Protein AF-A0A0L7KPB7-F1 (afdb_monomer)

Structure (mmCIF, N/CA/C/O backbone):
data_AF-A0A0L7KPB7-F1
#
_entry.id   AF-A0A0L7KPB7-F1
#
loop_
_atom_site.group_PDB
_atom_site.id
_atom_site.type_symbol
_atom_site.label_atom_id
_atom_site.label_alt_id
_atom_site.label_comp_id
_atom_site.label_asym_id
_atom_site.label_entity_id
_atom_site.label_seq_id
_atom_site.pdbx_PDB_ins_code
_atom_site.Cartn_x
_atom_site.Cartn_y
_atom_site.Cartn_z
_atom_site.occupancy
_atom_site.B_iso_or_equiv
_atom_site.auth_seq_id
_atom_site.auth_comp_id
_atom_site.auth_asym_id
_atom_site.auth_atom_id
_atom_site.pdbx_PDB_model_num
ATOM 1 N N . MET A 1 1 ? -0.557 -52.326 -18.047 1.00 33.25 1 MET A N 1
ATOM 2 C CA . MET A 1 1 ? -0.765 -53.085 -16.798 1.00 33.25 1 MET A CA 1
ATOM 3 C C . MET A 1 1 ? 0.475 -52.882 -15.946 1.00 33.25 1 MET A C 1
ATOM 5 O O . MET A 1 1 ? 1.533 -53.213 -16.458 1.00 33.25 1 MET A O 1
ATOM 9 N N . ALA A 1 2 ? 0.283 -52.343 -14.730 1.00 29.64 2 ALA A N 1
ATOM 10 C CA . ALA A 1 2 ? 1.250 -52.176 -13.627 1.00 29.64 2 ALA A CA 1
ATOM 11 C C . ALA A 1 2 ? 2.435 -51.204 -13.907 1.00 29.64 2 ALA A C 1
ATOM 13 O O . ALA A 1 2 ? 2.980 -51.212 -15.000 1.00 29.64 2 ALA A O 1
ATOM 14 N N . ASP A 1 3 ? 2.833 -50.257 -13.047 1.00 29.72 3 ASP A N 1
ATOM 15 C CA . ASP A 1 3 ? 2.751 -50.195 -11.583 1.00 29.72 3 ASP A CA 1
ATOM 16 C C . ASP A 1 3 ? 2.492 -48.774 -11.045 1.00 29.72 3 ASP A C 1
ATOM 18 O O . ASP A 1 3 ? 3.132 -47.798 -11.440 1.00 29.72 3 ASP A O 1
ATOM 22 N N . VAL A 1 4 ? 1.563 -48.680 -10.090 1.00 38.41 4 VAL A N 1
ATOM 23 C CA . VAL A 1 4 ? 1.339 -47.515 -9.224 1.00 38.41 4 VAL A CA 1
ATOM 24 C C . VAL A 1 4 ? 2.188 -47.719 -7.970 1.00 38.41 4 VAL A C 1
ATOM 26 O O . VAL A 1 4 ? 1.971 -48.679 -7.233 1.00 38.41 4 VAL A O 1
ATOM 29 N N . LEU A 1 5 ? 3.150 -46.829 -7.718 1.00 37.34 5 LEU A N 1
ATOM 30 C CA . LEU A 1 5 ? 3.942 -46.850 -6.483 1.00 37.34 5 LEU A CA 1
ATOM 31 C C . LEU A 1 5 ? 3.087 -46.417 -5.268 1.00 37.34 5 LEU A C 1
ATOM 33 O O . LEU A 1 5 ? 2.278 -45.493 -5.396 1.00 37.34 5 LEU A O 1
ATOM 37 N N . PRO A 1 6 ? 3.254 -47.039 -4.082 1.00 31.48 6 PRO A N 1
ATOM 38 C CA . PRO A 1 6 ? 2.445 -46.739 -2.905 1.00 31.48 6 PRO A CA 1
ATOM 39 C C . PRO A 1 6 ? 2.870 -45.436 -2.215 1.00 31.48 6 PRO A C 1
ATOM 41 O O . PRO A 1 6 ? 4.045 -45.205 -1.940 1.00 31.48 6 PRO A O 1
ATOM 44 N N . CYS A 1 7 ? 1.880 -44.609 -1.874 1.00 28.03 7 CYS A N 1
ATOM 45 C CA . CYS A 1 7 ? 2.035 -43.411 -1.052 1.00 28.03 7 CYS A CA 1
ATOM 46 C C . CYS A 1 7 ? 2.287 -43.815 0.413 1.00 28.03 7 CYS A C 1
ATOM 48 O O . CYS A 1 7 ? 1.370 -44.252 1.116 1.00 28.03 7 CYS A O 1
ATOM 50 N N . THR A 1 8 ? 3.533 -43.702 0.876 1.00 33.19 8 THR A N 1
ATOM 51 C CA . THR A 1 8 ? 3.888 -43.880 2.286 1.00 33.19 8 THR A CA 1
ATOM 52 C C . THR A 1 8 ? 3.443 -42.657 3.088 1.00 33.19 8 THR A C 1
ATOM 54 O O . THR A 1 8 ? 3.799 -41.518 2.795 1.00 33.19 8 THR A O 1
ATOM 57 N N . LYS A 1 9 ? 2.620 -42.902 4.114 1.00 37.91 9 LYS A N 1
ATOM 58 C CA . LYS A 1 9 ? 2.222 -41.915 5.121 1.00 37.91 9 LYS A CA 1
ATOM 59 C C . LYS A 1 9 ? 3.417 -41.606 6.022 1.00 37.91 9 LYS A C 1
ATOM 61 O O . LYS A 1 9 ? 3.605 -42.292 7.025 1.00 37.91 9 LYS A O 1
ATOM 66 N N . ASP A 1 10 ? 4.186 -40.576 5.686 1.00 33.19 10 ASP A N 1
ATOM 67 C CA . ASP A 1 10 ? 5.206 -40.049 6.588 1.00 33.19 10 ASP A CA 1
ATOM 68 C C . ASP A 1 10 ? 4.672 -38.913 7.464 1.00 33.19 10 ASP A C 1
ATOM 70 O O . ASP A 1 10 ? 3.882 -38.057 7.068 1.00 33.19 10 ASP A O 1
ATOM 74 N N . LYS A 1 11 ? 5.072 -39.013 8.727 1.00 36.09 11 LYS A N 1
ATOM 75 C CA . LYS A 1 11 ? 4.582 -38.295 9.899 1.00 36.09 11 LYS A CA 1
ATOM 76 C C . LYS A 1 11 ? 4.879 -36.796 9.787 1.00 36.09 11 LYS A C 1
ATOM 78 O O . LYS A 1 11 ? 6.008 -36.412 9.500 1.00 36.09 11 LYS A O 1
ATOM 83 N N . ASN A 1 12 ? 3.885 -35.961 10.099 1.00 29.77 12 ASN A N 1
ATOM 84 C CA . ASN A 1 12 ? 4.058 -34.517 10.292 1.00 29.77 12 ASN A CA 1
ATOM 85 C C . ASN A 1 12 ? 5.204 -34.243 11.287 1.00 29.77 12 ASN A C 1
ATOM 87 O O . ASN A 1 12 ? 5.086 -34.652 12.447 1.00 29.77 12 ASN A O 1
ATOM 91 N N . PRO A 1 13 ? 6.278 -33.531 10.901 1.00 31.09 13 PRO A N 1
ATOM 92 C CA . PRO A 1 13 ? 7.248 -33.047 11.865 1.00 31.09 13 PRO A CA 1
ATOM 93 C C . PRO A 1 13 ? 6.616 -31.912 12.678 1.00 31.09 13 PRO A C 1
ATOM 95 O O . PRO A 1 13 ? 6.095 -30.938 12.133 1.00 31.09 13 PRO A O 1
ATOM 98 N N . SER A 1 14 ? 6.651 -32.061 14.000 1.00 34.56 14 SER A N 1
ATOM 99 C CA . SER A 1 14 ? 6.250 -31.060 14.987 1.00 34.56 14 SER A CA 1
ATOM 100 C C . SER A 1 14 ? 6.895 -29.697 14.712 1.00 34.56 14 SER A C 1
ATOM 102 O O . SER A 1 14 ? 8.097 -29.607 14.473 1.00 34.56 14 SER A O 1
ATOM 104 N N . PHE A 1 15 ? 6.096 -28.637 14.822 1.00 31.25 15 PHE A N 1
ATOM 105 C CA . PHE A 1 15 ? 6.401 -27.234 14.500 1.00 31.25 15 PHE A CA 1
ATOM 106 C C . PHE A 1 15 ? 7.513 -26.567 15.354 1.00 31.25 15 PHE A C 1
ATOM 108 O O . PHE A 1 15 ? 7.738 -25.363 15.218 1.00 31.25 15 PHE A O 1
ATOM 115 N N . ASP A 1 16 ? 8.199 -27.322 16.219 1.00 37.06 16 ASP A N 1
ATOM 116 C CA . ASP A 1 16 ? 8.986 -26.829 17.366 1.00 37.06 16 ASP A CA 1
ATOM 117 C C . ASP A 1 16 ? 10.521 -26.921 17.196 1.00 37.06 16 ASP A C 1
ATOM 119 O O . ASP A 1 16 ? 11.285 -26.750 18.140 1.00 37.06 16 ASP A O 1
ATOM 123 N N . SER A 1 17 ? 11.021 -27.185 15.985 1.00 34.47 17 SER A N 1
ATOM 124 C CA . SER A 1 17 ? 12.468 -27.318 15.717 1.00 34.47 17 SER A CA 1
ATOM 125 C C . SER A 1 17 ? 13.089 -26.141 14.954 1.00 34.47 17 SER A C 1
ATOM 127 O O . SER A 1 17 ? 14.227 -26.231 14.491 1.00 34.47 17 SER A O 1
ATOM 129 N N . ARG A 1 18 ? 12.386 -25.006 14.826 1.00 37.03 18 ARG A N 1
ATOM 130 C CA . ARG A 1 18 ? 12.978 -23.799 14.225 1.00 37.03 18 ARG A CA 1
ATOM 131 C C . ARG A 1 18 ? 13.966 -23.134 15.196 1.00 37.03 18 ARG A C 1
ATOM 133 O O . ARG A 1 18 ? 13.637 -22.977 16.372 1.00 37.03 18 ARG A O 1
ATOM 140 N N . PRO A 1 19 ? 15.157 -22.711 14.732 1.00 29.06 19 PRO A N 1
ATOM 141 C CA . PRO A 1 19 ? 16.133 -22.040 15.583 1.00 29.06 19 PRO A CA 1
ATOM 142 C C . PRO A 1 19 ? 15.520 -20.771 16.185 1.00 29.06 19 PRO A C 1
ATOM 144 O O . PRO A 1 19 ? 14.983 -19.925 15.466 1.00 29.06 19 PRO A O 1
ATOM 147 N N . ARG A 1 20 ? 15.581 -20.645 17.517 1.00 32.06 20 ARG A N 1
ATOM 148 C CA . ARG A 1 20 ? 15.147 -19.433 18.221 1.00 32.06 20 ARG A CA 1
ATOM 149 C C . ARG A 1 20 ? 16.039 -18.282 17.769 1.00 32.06 20 ARG A C 1
ATOM 151 O O . ARG A 1 20 ? 17.255 -18.339 17.941 1.00 32.06 20 ARG A O 1
ATOM 158 N N . LEU A 1 21 ? 15.426 -17.259 17.179 1.00 28.88 21 LEU A N 1
ATOM 159 C CA . LEU A 1 21 ? 16.112 -16.023 16.812 1.00 28.88 21 LEU A CA 1
ATOM 160 C C . LEU A 1 21 ? 16.801 -15.432 18.058 1.00 28.88 21 LEU A C 1
ATOM 162 O O . LEU A 1 21 ? 16.198 -15.445 19.137 1.00 28.88 21 LEU A O 1
ATOM 166 N N . PRO A 1 22 ? 18.040 -14.920 17.940 1.00 26.58 22 PRO A N 1
ATOM 167 C CA . PRO A 1 22 ? 18.706 -14.257 19.053 1.00 26.58 22 PRO A CA 1
ATOM 168 C C . PRO A 1 22 ? 17.863 -13.067 19.524 1.00 26.58 22 PRO A C 1
ATOM 170 O O . PRO A 1 22 ? 17.267 -12.357 18.709 1.00 26.58 22 PRO A O 1
ATOM 173 N N . LYS A 1 23 ? 17.796 -12.868 20.846 1.00 28.62 23 LYS A N 1
ATOM 174 C CA . LYS A 1 23 ? 17.146 -11.707 21.464 1.00 28.62 23 LYS A CA 1
ATOM 175 C C . LYS A 1 23 ? 17.828 -10.442 20.934 1.00 28.62 23 LYS A C 1
ATOM 177 O O . LYS A 1 23 ? 18.939 -10.132 21.346 1.00 28.62 23 LYS A O 1
ATOM 182 N N . LEU A 1 24 ? 17.182 -9.744 20.001 1.00 31.08 24 LEU A N 1
ATOM 183 C CA . LEU A 1 24 ? 17.550 -8.371 19.673 1.00 31.08 24 LEU A CA 1
ATOM 184 C C . LEU A 1 24 ? 17.158 -7.519 20.881 1.00 31.08 24 LEU A C 1
ATOM 186 O O . LEU A 1 24 ? 15.975 -7.448 21.218 1.00 31.08 24 LEU A O 1
ATOM 190 N N . GLU A 1 25 ? 18.139 -6.917 21.547 1.00 27.14 25 GLU A N 1
ATOM 191 C CA . GLU A 1 25 ? 17.878 -5.888 22.549 1.00 27.14 25 GLU A CA 1
ATOM 192 C C . GLU A 1 25 ? 17.076 -4.754 21.894 1.00 27.14 25 GLU A C 1
ATOM 194 O O . GLU A 1 25 ? 17.418 -4.251 20.820 1.00 27.14 25 GLU A O 1
ATOM 199 N N . LEU A 1 26 ? 15.935 -4.429 22.508 1.00 30.03 26 LEU A N 1
ATOM 200 C CA . LEU A 1 26 ? 15.040 -3.364 22.077 1.00 30.03 26 LEU A CA 1
ATOM 201 C C . LEU A 1 26 ? 15.771 -2.022 22.194 1.00 30.03 26 LEU 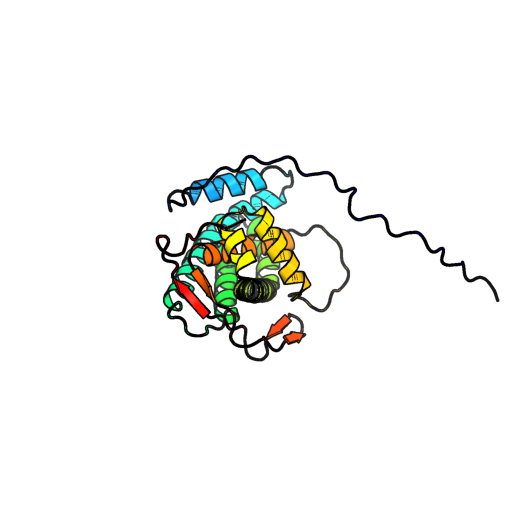A C 1
ATOM 203 O O . LEU A 1 26 ? 15.927 -1.498 23.293 1.00 30.03 26 LEU A O 1
ATOM 207 N N . PHE A 1 27 ? 16.136 -1.422 21.064 1.00 26.98 27 PHE A N 1
ATOM 208 C CA . PHE A 1 27 ? 16.330 0.023 21.009 1.00 26.98 27 PHE A CA 1
ATOM 209 C C . PHE A 1 27 ? 14.946 0.680 21.028 1.00 26.98 27 PHE A C 1
ATOM 211 O O . PHE A 1 27 ? 14.200 0.617 20.049 1.00 26.98 27 PHE A O 1
ATOM 218 N N . THR A 1 28 ? 14.573 1.251 22.171 1.00 28.77 28 THR A N 1
ATOM 219 C CA . THR A 1 28 ? 13.397 2.114 22.310 1.00 28.77 28 THR A CA 1
ATOM 220 C C . THR A 1 28 ? 13.611 3.382 21.490 1.00 28.77 28 THR A C 1
ATOM 222 O O . THR A 1 28 ? 14.640 4.041 21.609 1.00 28.77 28 THR A O 1
ATOM 225 N N . PHE A 1 29 ? 12.651 3.699 20.625 1.00 36.56 29 PHE A N 1
ATOM 226 C CA . PHE A 1 29 ? 12.714 4.830 19.710 1.00 36.56 29 PHE A CA 1
ATOM 227 C C . PHE A 1 29 ? 11.710 5.906 20.136 1.00 36.56 29 PHE A C 1
ATOM 229 O O . PHE A 1 29 ? 10.500 5.704 20.039 1.00 36.56 29 PHE A O 1
ATOM 236 N N . ASP A 1 30 ? 12.212 7.069 20.553 1.00 30.50 30 ASP A N 1
ATOM 237 C CA . ASP A 1 30 ? 11.419 8.171 21.129 1.00 30.50 30 ASP A CA 1
ATOM 238 C C . ASP A 1 30 ? 10.683 9.035 20.085 1.00 30.50 30 ASP A C 1
ATOM 240 O O . ASP A 1 30 ? 10.099 10.075 20.395 1.00 30.50 30 ASP A O 1
ATOM 244 N N . GLY A 1 31 ? 10.645 8.591 18.824 1.00 41.22 31 GLY A N 1
ATOM 245 C CA . GLY A 1 31 ? 9.785 9.091 17.745 1.00 41.22 31 GLY A CA 1
ATOM 246 C C . GLY A 1 31 ? 9.802 10.597 17.478 1.00 41.22 31 GLY A C 1
ATOM 247 O O . GLY A 1 31 ? 8.777 11.161 17.107 1.00 41.22 31 GLY A O 1
ATOM 248 N N . ASN A 1 32 ? 10.937 11.270 17.638 1.00 29.78 32 ASN A N 1
ATOM 249 C CA . ASN A 1 32 ? 11.089 12.624 17.108 1.00 29.78 32 ASN A CA 1
ATOM 250 C C . ASN A 1 32 ? 11.225 12.600 15.566 1.00 29.78 32 ASN A C 1
ATOM 252 O O . ASN A 1 32 ? 11.838 11.681 15.019 1.00 29.78 32 ASN A O 1
ATOM 256 N N . ILE A 1 33 ? 10.660 13.596 14.869 1.00 39.66 33 ILE A N 1
ATOM 257 C CA . ILE A 1 33 ? 10.646 13.726 13.389 1.00 39.66 33 ILE A CA 1
ATOM 258 C C . ILE A 1 33 ? 12.065 13.862 12.799 1.00 39.66 33 ILE A C 1
ATOM 260 O O . ILE A 1 33 ? 12.292 13.523 11.640 1.00 39.66 33 ILE A O 1
ATOM 264 N N . GLU A 1 34 ? 13.046 14.244 13.616 1.00 36.25 34 GLU A N 1
ATOM 265 C CA . GLU A 1 34 ? 14.474 14.269 13.259 1.00 36.25 34 GLU A CA 1
ATOM 266 C C . GLU A 1 34 ? 15.071 12.875 12.982 1.00 36.25 34 GLU A C 1
ATOM 268 O O . GLU A 1 34 ? 16.160 12.755 12.429 1.00 36.25 34 GLU A O 1
ATOM 273 N N . ASN A 1 35 ? 14.338 11.799 13.273 1.00 44.00 35 ASN A N 1
ATOM 274 C CA . ASN A 1 35 ? 14.780 10.432 13.030 1.00 44.00 35 ASN A CA 1
ATOM 275 C C . ASN A 1 35 ? 14.420 9.871 11.645 1.00 44.00 35 ASN A C 1
ATOM 277 O O . ASN A 1 35 ? 14.521 8.661 11.444 1.00 44.00 35 ASN A O 1
ATOM 281 N N . PHE A 1 36 ? 14.007 10.688 10.673 1.00 40.56 36 PHE A N 1
ATOM 282 C CA . PHE A 1 36 ? 13.945 10.193 9.295 1.00 40.56 36 PHE A CA 1
ATOM 283 C C . PHE A 1 36 ? 15.336 9.791 8.793 1.00 40.56 36 PHE A C 1
ATOM 285 O O . PHE A 1 36 ? 15.466 8.776 8.120 1.00 40.56 36 PHE A O 1
ATOM 292 N N . THR A 1 37 ? 16.379 10.514 9.208 1.00 35.97 37 THR A N 1
ATOM 293 C CA . THR A 1 37 ? 17.781 10.150 8.970 1.00 35.97 37 THR A CA 1
ATOM 294 C C . THR A 1 37 ? 18.134 8.848 9.679 1.00 35.97 37 THR A C 1
ATOM 296 O O . THR A 1 37 ? 18.689 7.967 9.051 1.00 35.97 37 THR A O 1
ATOM 299 N N . THR A 1 38 ? 17.707 8.639 10.927 1.00 43.66 38 THR A N 1
ATOM 300 C CA . THR A 1 38 ? 17.911 7.371 11.653 1.00 43.66 38 THR A CA 1
ATOM 301 C C . THR A 1 38 ? 17.126 6.210 11.033 1.00 43.66 38 THR A C 1
ATOM 303 O O . THR A 1 38 ? 17.625 5.089 10.983 1.00 43.66 38 THR A O 1
ATOM 306 N N . PHE A 1 39 ? 15.911 6.449 10.524 1.00 47.25 39 PHE A N 1
ATOM 307 C CA . PHE A 1 39 ? 15.142 5.485 9.732 1.00 47.25 39 PHE A CA 1
ATOM 308 C C . PHE A 1 39 ? 15.864 5.177 8.426 1.00 47.25 39 PHE A C 1
ATOM 310 O O . PHE A 1 39 ? 16.026 4.006 8.124 1.00 47.25 39 PHE A O 1
ATOM 317 N N . TYR A 1 40 ? 16.338 6.192 7.701 1.00 42.94 40 TYR A N 1
ATOM 318 C CA . TYR A 1 40 ? 17.123 6.064 6.477 1.00 42.94 40 TYR A CA 1
ATOM 319 C C . TYR A 1 40 ? 18.437 5.320 6.731 1.00 42.94 40 TYR A C 1
ATOM 321 O O . TYR A 1 40 ? 18.749 4.406 5.989 1.00 42.94 40 TYR A O 1
ATOM 329 N N . GLU A 1 41 ? 19.167 5.617 7.803 1.00 42.31 41 GLU A N 1
ATOM 330 C CA . GLU A 1 41 ? 20.429 4.978 8.188 1.00 42.31 41 GLU A CA 1
ATOM 331 C C . GLU A 1 41 ? 20.225 3.551 8.701 1.00 42.31 41 GLU A C 1
ATOM 333 O O . GLU A 1 41 ? 20.972 2.654 8.325 1.00 42.31 41 GLU A O 1
ATOM 338 N N . THR A 1 42 ? 19.184 3.297 9.500 1.00 47.00 42 THR A N 1
ATOM 339 C CA . THR A 1 42 ? 18.821 1.944 9.960 1.00 47.00 42 THR A CA 1
ATOM 340 C C . THR A 1 42 ? 18.298 1.105 8.802 1.00 47.00 42 THR A C 1
ATOM 342 O O . THR A 1 42 ? 18.650 -0.066 8.674 1.00 47.00 42 THR A O 1
ATOM 345 N N . PHE A 1 43 ? 17.473 1.701 7.939 1.00 48.03 43 PHE A N 1
ATOM 346 C CA . PHE A 1 43 ? 16.996 1.099 6.705 1.00 48.03 43 PHE A CA 1
ATOM 347 C C . PHE A 1 43 ? 18.193 0.758 5.828 1.00 48.03 43 PHE A C 1
ATOM 349 O O . PHE A 1 43 ? 18.399 -0.420 5.578 1.00 48.03 43 PHE A O 1
ATOM 356 N N . CYS A 1 44 ? 19.043 1.733 5.492 1.00 41.19 44 CYS A N 1
ATOM 357 C CA . CYS A 1 44 ? 20.296 1.549 4.771 1.00 41.19 44 CYS A CA 1
ATOM 358 C C . CYS A 1 44 ? 21.167 0.473 5.425 1.00 41.19 44 CYS A C 1
ATOM 360 O O . CYS A 1 44 ? 21.618 -0.402 4.710 1.00 41.19 44 CYS A O 1
ATOM 362 N N . SER A 1 45 ? 21.373 0.444 6.740 1.00 44.72 45 SER A N 1
ATOM 363 C CA . SER A 1 45 ? 22.203 -0.563 7.429 1.00 44.72 45 SER A CA 1
ATOM 364 C C . SER A 1 45 ? 21.628 -1.988 7.349 1.00 44.72 45 SER A C 1
ATOM 366 O O . SER A 1 45 ? 22.348 -2.947 7.068 1.00 44.72 45 SER A O 1
ATOM 368 N N . LEU A 1 46 ? 20.307 -2.145 7.498 1.00 44.81 46 LEU A N 1
ATOM 369 C CA . LEU A 1 46 ? 19.605 -3.423 7.294 1.00 44.81 46 LEU A CA 1
ATOM 370 C C . LEU A 1 46 ? 19.655 -3.895 5.836 1.00 44.81 46 LEU A C 1
ATOM 372 O O . LEU A 1 46 ? 19.517 -5.085 5.555 1.00 44.81 46 LEU A O 1
ATOM 376 N N . VAL A 1 47 ? 19.827 -2.943 4.929 1.00 40.00 47 VAL A N 1
ATOM 377 C CA . VAL A 1 47 ? 19.788 -3.093 3.481 1.00 40.00 47 VAL A CA 1
ATOM 378 C C . VAL A 1 47 ? 21.235 -3.436 3.024 1.00 40.00 47 VAL A C 1
ATOM 380 O O . VAL A 1 47 ? 21.439 -4.448 2.360 1.00 40.00 47 VAL A O 1
ATOM 383 N N . HIS A 1 48 ? 22.274 -2.742 3.498 1.00 43.66 48 HIS A N 1
ATOM 384 C CA . HIS A 1 48 ? 23.689 -2.890 3.104 1.00 43.66 48 HIS A CA 1
ATOM 385 C C . HIS A 1 48 ? 24.331 -4.268 3.381 1.00 43.66 48 HIS A C 1
ATOM 387 O O . HIS A 1 48 ? 25.396 -4.551 2.839 1.00 43.66 48 HIS A O 1
ATOM 393 N N . ASN A 1 49 ? 23.713 -5.151 4.172 1.00 43.50 49 ASN A N 1
ATOM 394 C CA . ASN A 1 49 ? 24.291 -6.459 4.524 1.00 43.50 49 ASN A CA 1
ATOM 395 C C . ASN A 1 49 ? 24.122 -7.570 3.460 1.00 43.50 49 ASN A C 1
ATOM 397 O O . ASN A 1 49 ? 24.394 -8.733 3.753 1.00 43.50 49 ASN A O 1
ATOM 401 N N . HIS A 1 50 ? 23.704 -7.256 2.227 1.00 42.41 50 HIS A N 1
ATOM 402 C CA . HIS A 1 50 ? 23.646 -8.228 1.127 1.00 42.41 50 HIS A CA 1
ATOM 403 C C . HIS A 1 50 ? 24.268 -7.679 -0.167 1.00 42.41 50 HIS A C 1
ATOM 405 O O . HIS A 1 50 ? 23.729 -6.791 -0.820 1.00 42.41 50 HIS A O 1
ATOM 411 N N . THR A 1 51 ? 25.396 -8.263 -0.570 1.00 41.22 51 THR A N 1
ATOM 412 C CA . THR A 1 51 ? 26.114 -8.001 -1.823 1.00 41.22 51 THR A CA 1
ATOM 413 C C . THR A 1 51 ? 25.288 -8.420 -3.046 1.00 41.22 51 THR A C 1
ATOM 415 O O . THR A 1 51 ? 25.131 -9.610 -3.307 1.00 41.22 51 THR A O 1
ATOM 418 N N . ALA A 1 52 ? 24.784 -7.453 -3.820 1.00 41.75 52 ALA A N 1
ATOM 419 C CA . ALA A 1 52 ? 24.454 -7.604 -5.243 1.00 41.75 52 ALA A CA 1
ATOM 420 C C . ALA A 1 52 ? 24.251 -6.224 -5.895 1.00 41.75 52 ALA A C 1
ATOM 422 O O . ALA A 1 52 ? 23.600 -5.358 -5.325 1.00 41.75 52 ALA A O 1
ATOM 423 N N . PHE A 1 53 ? 24.747 -6.051 -7.119 1.00 43.06 53 PHE A N 1
ATOM 424 C CA . PHE A 1 53 ? 24.634 -4.864 -7.985 1.00 43.06 53 PHE A CA 1
ATOM 425 C C . PHE A 1 53 ? 23.234 -4.189 -8.017 1.00 43.06 53 PHE A C 1
ATOM 427 O O . PHE A 1 53 ? 23.137 -2.972 -8.121 1.00 43.06 53 PHE A O 1
ATOM 434 N N . HIS A 1 54 ? 22.155 -4.953 -7.797 1.00 52.44 54 HIS A N 1
ATOM 435 C CA . HIS A 1 54 ? 20.752 -4.495 -7.783 1.00 52.44 54 HIS A CA 1
ATOM 436 C C . HIS A 1 54 ? 20.406 -3.584 -6.590 1.00 52.44 54 HIS A C 1
ATOM 438 O O . HIS A 1 54 ? 19.307 -3.042 -6.497 1.00 52.44 54 HIS A O 1
ATOM 444 N N . PHE A 1 55 ? 21.310 -3.461 -5.624 1.00 55.75 55 PHE A N 1
ATOM 445 C CA . PHE A 1 55 ? 21.045 -2.769 -4.375 1.00 55.75 55 PHE A CA 1
ATOM 446 C C . PHE A 1 55 ? 21.265 -1.257 -4.450 1.00 55.75 55 PHE A C 1
ATOM 448 O O . PHE A 1 55 ? 20.500 -0.497 -3.859 1.00 55.75 55 PHE A O 1
ATOM 455 N N . ASN A 1 56 ? 22.247 -0.826 -5.246 1.00 58.66 56 ASN A N 1
ATOM 456 C CA . ASN A 1 56 ? 22.495 0.593 -5.515 1.00 58.66 56 ASN A CA 1
ATOM 457 C C . ASN A 1 56 ? 21.329 1.234 -6.280 1.00 58.66 56 ASN A C 1
ATOM 459 O O . ASN A 1 56 ? 21.007 2.393 -6.049 1.00 58.66 56 ASN A O 1
ATOM 463 N N . ILE A 1 57 ? 20.645 0.452 -7.122 1.00 65.12 57 ILE A N 1
ATOM 464 C CA . ILE A 1 57 ? 19.433 0.873 -7.832 1.00 65.12 57 ILE A CA 1
ATOM 465 C C . ILE A 1 57 ? 18.367 1.309 -6.822 1.00 65.12 57 ILE A C 1
ATOM 467 O O . ILE A 1 57 ? 17.933 2.454 -6.836 1.00 65.12 57 ILE A O 1
ATOM 471 N N . LEU A 1 58 ? 18.009 0.443 -5.869 1.00 66.56 58 LEU A N 1
ATOM 472 C CA . LEU A 1 58 ? 16.977 0.737 -4.865 1.00 66.56 58 LEU A CA 1
ATOM 473 C C . LEU A 1 58 ? 17.329 1.926 -3.956 1.00 66.56 58 LEU A C 1
ATOM 475 O O . LEU A 1 58 ? 16.426 2.626 -3.497 1.00 66.56 58 LEU A O 1
ATOM 479 N N . GLN A 1 59 ? 18.619 2.176 -3.710 1.00 69.94 59 GLN A N 1
ATOM 480 C CA . GLN A 1 59 ? 19.062 3.347 -2.946 1.00 69.94 59 GLN A CA 1
ATOM 481 C C . GLN A 1 59 ? 18.761 4.661 -3.669 1.00 69.94 59 GLN A C 1
ATOM 483 O O . GLN A 1 59 ? 18.358 5.619 -3.015 1.00 69.94 59 GLN A O 1
ATOM 488 N N . ASN A 1 60 ? 18.863 4.693 -4.999 1.00 76.25 60 ASN A N 1
ATOM 489 C CA . ASN A 1 60 ? 18.550 5.887 -5.788 1.00 76.25 60 ASN A CA 1
ATOM 490 C C . ASN A 1 60 ? 17.044 6.206 -5.794 1.00 76.25 60 ASN A C 1
ATOM 492 O O . ASN A 1 60 ? 16.662 7.373 -5.857 1.00 76.25 60 ASN A O 1
ATOM 496 N N . PHE A 1 61 ? 16.183 5.190 -5.667 1.00 78.25 61 PHE A N 1
ATOM 497 C CA . PHE A 1 61 ? 14.725 5.366 -5.622 1.00 78.25 61 PHE A CA 1
ATOM 498 C C . PHE A 1 61 ? 14.173 5.630 -4.224 1.00 78.25 61 PHE A C 1
ATOM 500 O O . PHE A 1 61 ? 13.087 6.191 -4.089 1.00 78.25 61 PHE A O 1
ATOM 507 N N . LEU A 1 62 ? 14.906 5.271 -3.168 1.00 81.31 62 LEU A N 1
ATOM 508 C CA . LEU A 1 62 ? 14.451 5.496 -1.801 1.00 81.31 62 LEU A CA 1
ATOM 509 C C . LEU A 1 62 ? 14.108 6.976 -1.526 1.00 81.31 62 LEU A C 1
ATOM 511 O O . LEU A 1 62 ? 13.021 7.219 -1.007 1.00 81.31 62 LEU A O 1
ATOM 515 N N . PRO A 1 63 ? 14.930 7.981 -1.896 1.00 83.56 63 PRO A N 1
ATOM 516 C CA . PRO A 1 63 ? 14.553 9.388 -1.752 1.00 83.56 63 PRO A CA 1
ATOM 517 C C . PRO A 1 63 ? 13.253 9.760 -2.479 1.00 83.56 63 PRO A C 1
ATOM 519 O O . PRO A 1 63 ? 12.455 10.524 -1.934 1.00 83.56 63 PRO A O 1
ATOM 52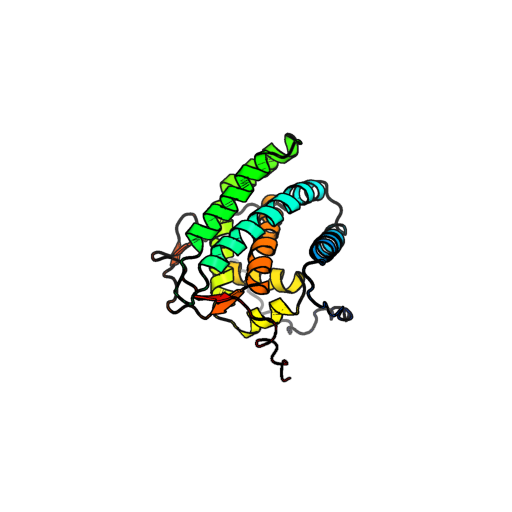2 N N . VAL A 1 64 ? 13.016 9.196 -3.670 1.00 85.69 64 VAL A N 1
ATOM 523 C CA . VAL A 1 64 ? 11.785 9.408 -4.451 1.00 85.69 64 VAL A CA 1
ATOM 524 C C . VAL A 1 64 ? 10.580 8.854 -3.696 1.00 85.69 64 VAL A C 1
ATOM 526 O O . VAL A 1 64 ? 9.626 9.586 -3.437 1.00 85.69 64 VAL A O 1
ATOM 529 N N . PHE A 1 65 ? 10.658 7.604 -3.239 1.00 86.69 65 PHE A N 1
ATOM 530 C CA . PHE A 1 65 ? 9.601 6.985 -2.441 1.00 86.69 65 PHE A CA 1
ATOM 531 C C . PHE A 1 65 ? 9.296 7.759 -1.168 1.00 86.69 65 PHE A C 1
ATOM 533 O O . PHE A 1 65 ? 8.139 7.960 -0.824 1.00 86.69 65 PHE A O 1
ATOM 540 N N . CYS A 1 66 ? 10.326 8.220 -0.470 1.00 86.06 66 CYS A N 1
ATOM 541 C CA . CYS A 1 66 ? 10.186 8.998 0.752 1.00 86.06 66 CYS A CA 1
ATOM 542 C C . CYS A 1 66 ? 9.500 10.351 0.498 1.00 86.06 66 CYS A C 1
ATOM 544 O O . CYS A 1 66 ? 8.632 10.771 1.265 1.00 86.06 66 CYS A O 1
ATOM 546 N N . LYS A 1 67 ? 9.866 11.034 -0.592 1.00 88.19 67 LYS A N 1
ATOM 547 C CA . LYS A 1 67 ? 9.227 12.284 -1.020 1.00 88.19 67 LYS A CA 1
ATOM 548 C C . LYS A 1 67 ? 7.747 12.062 -1.342 1.00 88.19 67 LYS A C 1
ATOM 550 O O . LYS A 1 67 ? 6.898 12.807 -0.854 1.00 88.19 67 LYS A O 1
ATOM 555 N N . ASN A 1 68 ? 7.436 11.043 -2.133 1.00 89.00 68 ASN A N 1
ATOM 556 C CA . ASN A 1 68 ? 6.073 10.773 -2.581 1.00 89.00 68 ASN A CA 1
ATOM 557 C C . ASN A 1 68 ? 5.201 10.194 -1.466 1.00 89.00 68 ASN A C 1
ATOM 559 O O . ASN A 1 68 ? 4.031 10.554 -1.363 1.00 89.00 68 ASN A O 1
ATOM 563 N N . GLU A 1 69 ? 5.775 9.399 -0.560 1.00 92.06 69 GLU A N 1
ATOM 564 C CA . GLU A 1 69 ? 5.118 8.973 0.676 1.00 92.06 69 GLU A CA 1
ATOM 565 C C . GLU A 1 69 ? 4.680 10.172 1.501 1.00 92.06 69 GLU A C 1
ATOM 567 O O . GLU A 1 69 ? 3.548 10.193 1.976 1.00 92.06 69 GLU A O 1
ATOM 572 N N . ARG A 1 70 ? 5.523 11.200 1.639 1.00 88.06 70 ARG A N 1
ATOM 573 C CA . ARG A 1 70 ? 5.148 12.406 2.378 1.00 88.06 70 ARG A CA 1
ATOM 574 C C . ARG A 1 70 ? 3.931 13.091 1.757 1.00 88.06 70 ARG A C 1
ATOM 576 O O . ARG A 1 70 ? 3.007 13.437 2.489 1.00 88.06 70 ARG A O 1
ATOM 583 N N . ILE A 1 71 ? 3.909 13.250 0.435 1.00 87.19 71 ILE A N 1
ATOM 584 C CA . ILE A 1 71 ? 2.781 13.859 -0.290 1.00 87.19 71 ILE A CA 1
ATOM 585 C C . ILE A 1 71 ? 1.521 12.998 -0.133 1.00 87.19 71 ILE A C 1
ATOM 587 O O . ILE A 1 71 ? 0.438 13.503 0.163 1.00 87.19 71 ILE A O 1
ATOM 591 N N . PHE A 1 72 ? 1.658 11.684 -0.299 1.00 90.81 72 PHE A N 1
ATOM 592 C CA . PHE A 1 72 ? 0.586 10.714 -0.106 1.00 90.81 72 PHE A CA 1
ATOM 593 C C . PHE A 1 72 ? 0.008 10.769 1.311 1.00 90.81 72 PHE A C 1
ATOM 595 O O . PHE A 1 72 ? -1.209 10.837 1.489 1.00 90.81 72 PHE A O 1
ATOM 602 N N . ARG A 1 73 ? 0.871 10.806 2.326 1.00 89.12 73 ARG A N 1
ATOM 603 C CA . ARG A 1 73 ? 0.483 10.932 3.729 1.00 89.12 73 ARG A CA 1
ATOM 604 C C . ARG A 1 73 ? -0.239 12.245 3.992 1.00 89.12 73 ARG A C 1
ATOM 606 O O . ARG A 1 73 ? -1.246 12.235 4.695 1.00 89.12 73 ARG A O 1
ATOM 613 N N . GLU A 1 74 ? 0.246 13.362 3.458 1.00 89.06 74 GLU A N 1
ATOM 614 C CA . GLU A 1 74 ? -0.403 14.672 3.598 1.00 89.06 74 GLU A CA 1
ATOM 615 C C . GLU A 1 74 ? -1.817 14.650 2.988 1.00 89.06 74 GLU A C 1
ATOM 617 O O . GLU A 1 74 ? -2.770 15.064 3.649 1.00 89.06 74 GLU A O 1
ATOM 622 N N . LYS A 1 75 ? -1.983 14.050 1.798 1.00 89.94 75 LYS A N 1
ATOM 623 C CA . LYS A 1 75 ? -3.299 13.824 1.169 1.00 89.94 75 LYS A CA 1
ATOM 624 C C . LYS A 1 75 ? -4.217 12.969 2.049 1.00 89.94 75 LYS A C 1
ATOM 626 O O . LYS A 1 75 ? -5.362 13.345 2.272 1.00 89.94 75 LYS A O 1
ATOM 631 N N . LEU A 1 76 ? -3.729 11.847 2.584 1.00 89.81 76 LEU A N 1
ATOM 632 C CA . LEU A 1 76 ? -4.529 10.990 3.469 1.00 89.81 76 LEU A CA 1
ATOM 633 C C . LEU A 1 76 ? -4.874 11.663 4.799 1.00 89.81 76 LEU A C 1
ATOM 635 O O . LEU A 1 76 ? -5.965 11.458 5.320 1.00 89.81 76 LEU A O 1
ATOM 639 N N . THR A 1 77 ? -3.970 12.476 5.343 1.00 89.06 77 THR A N 1
ATOM 640 C CA . THR A 1 77 ? -4.203 13.223 6.587 1.00 89.06 77 THR A CA 1
ATOM 641 C C . THR A 1 77 ? -5.297 14.270 6.398 1.00 89.06 77 THR A C 1
ATOM 643 O O . THR A 1 77 ? -6.130 14.444 7.282 1.00 89.06 77 THR A O 1
ATOM 646 N N . ALA A 1 78 ? -5.347 14.925 5.235 1.00 89.69 78 ALA A N 1
ATOM 647 C CA . ALA A 1 78 ? -6.423 15.856 4.900 1.00 89.69 78 ALA A CA 1
ATOM 648 C C . ALA A 1 78 ? -7.802 15.175 4.798 1.00 89.69 78 ALA A C 1
ATOM 650 O O . ALA A 1 78 ? -8.817 15.837 4.982 1.00 89.69 78 ALA A O 1
ATOM 651 N N . LEU A 1 79 ? -7.833 13.864 4.540 1.00 89.62 79 LEU A N 1
ATOM 652 C CA . LEU A 1 79 ? -9.043 13.038 4.465 1.00 89.62 79 LEU A CA 1
ATOM 653 C C . LEU A 1 79 ? -9.321 12.264 5.770 1.00 89.62 79 LEU A C 1
ATOM 655 O O . LEU A 1 79 ? -10.163 11.373 5.798 1.00 89.62 79 LEU A O 1
ATOM 659 N N . ALA A 1 80 ? -8.585 12.548 6.849 1.00 87.44 80 ALA A N 1
ATOM 660 C CA . ALA A 1 80 ? -8.683 11.831 8.120 1.00 87.44 80 ALA A CA 1
ATOM 661 C C . ALA A 1 80 ? -9.723 12.450 9.077 1.00 87.44 80 ALA A C 1
ATOM 663 O O . ALA A 1 80 ? -9.458 12.633 10.270 1.00 87.44 80 ALA A O 1
ATOM 664 N N . ASP A 1 81 ? -10.901 12.781 8.550 1.00 87.69 81 ASP A N 1
ATOM 665 C CA . ASP A 1 81 ? -12.055 13.321 9.287 1.00 87.69 81 ASP A CA 1
ATOM 666 C C . ASP A 1 81 ? -12.914 12.229 9.959 1.00 87.69 81 ASP A C 1
ATOM 668 O O . ASP A 1 81 ? -13.716 12.510 10.853 1.00 87.69 81 ASP A O 1
ATOM 672 N N . GLY A 1 82 ? -12.677 10.964 9.605 1.00 82.44 82 GLY A N 1
ATOM 673 C CA . GLY A 1 82 ? -13.393 9.794 10.106 1.00 82.44 82 GLY A CA 1
ATOM 674 C C . GLY A 1 82 ? -14.409 9.215 9.122 1.00 82.44 82 GLY A C 1
ATOM 675 O O . GLY A 1 82 ? -14.974 8.152 9.419 1.00 82.44 82 GLY A O 1
ATOM 676 N N . ASP A 1 83 ? -14.609 9.848 7.966 1.00 88.19 83 ASP A N 1
ATOM 677 C CA . ASP A 1 83 ? -15.438 9.310 6.897 1.00 88.19 83 ASP A CA 1
ATOM 678 C C . ASP A 1 83 ? -14.700 8.217 6.098 1.00 88.19 83 ASP A C 1
ATOM 680 O O . ASP A 1 83 ? -13.467 8.121 6.122 1.00 88.19 83 ASP A O 1
ATOM 684 N N . PRO A 1 84 ? -15.432 7.291 5.446 1.00 89.50 84 PRO A N 1
ATOM 685 C CA . PRO A 1 84 ? -14.814 6.248 4.636 1.00 89.50 84 PRO A CA 1
ATOM 686 C C . PRO A 1 84 ? -14.138 6.819 3.383 1.00 89.50 84 PRO A C 1
ATOM 688 O O . PRO A 1 84 ? -14.780 7.457 2.553 1.00 89.50 84 PRO A O 1
ATOM 691 N N . VAL A 1 85 ? -12.865 6.483 3.188 1.00 90.88 85 VAL A N 1
ATOM 692 C CA . VAL A 1 85 ? -12.059 6.893 2.031 1.00 90.88 85 VAL A CA 1
ATOM 693 C C . VAL A 1 85 ? -11.673 5.666 1.212 1.00 90.88 85 VAL A C 1
ATOM 695 O O . VAL A 1 85 ? -11.189 4.679 1.767 1.00 90.88 85 VAL A O 1
ATOM 698 N N . SER A 1 86 ? -11.864 5.725 -0.110 1.00 91.62 86 SER A N 1
ATOM 699 C CA . SER A 1 86 ? -11.377 4.685 -1.027 1.00 91.62 86 SER A CA 1
ATOM 700 C C . SER A 1 86 ? -9.868 4.828 -1.227 1.00 91.62 86 SER A C 1
ATOM 702 O O . SER A 1 86 ? -9.401 5.850 -1.731 1.00 91.62 86 SER A O 1
ATOM 704 N N . LEU A 1 87 ? -9.099 3.810 -0.839 1.00 91.69 87 LEU A N 1
ATOM 705 C CA . LEU A 1 87 ? -7.635 3.861 -0.861 1.00 91.69 87 LEU A CA 1
ATOM 706 C C . LEU A 1 87 ? -7.049 3.738 -2.266 1.00 91.69 87 LEU A C 1
ATOM 708 O O . LEU A 1 87 ? -6.104 4.454 -2.590 1.00 91.69 87 LEU A O 1
ATOM 712 N N . PHE A 1 88 ? -7.603 2.850 -3.096 1.00 91.44 88 PHE A N 1
ATOM 713 C CA . PHE A 1 88 ? -6.972 2.454 -4.358 1.00 91.44 88 PHE A CA 1
ATOM 714 C C . PHE 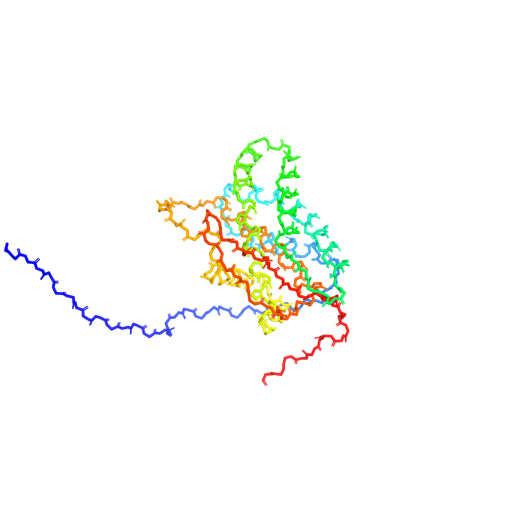A 1 88 ? -6.637 3.639 -5.278 1.00 91.44 88 PHE A C 1
ATOM 716 O O . PHE A 1 88 ? -5.486 3.720 -5.696 1.00 91.44 88 PHE A O 1
ATOM 723 N N . PRO A 1 89 ? -7.541 4.605 -5.545 1.00 91.00 89 PRO A N 1
ATOM 724 C CA . PRO A 1 89 ? -7.210 5.738 -6.412 1.00 91.00 89 PRO A CA 1
ATOM 725 C C . PRO A 1 89 ? -6.075 6.611 -5.862 1.00 91.00 89 PRO A C 1
ATOM 727 O O . PRO A 1 89 ? -5.249 7.107 -6.619 1.00 91.00 89 PRO A O 1
ATOM 730 N N . ILE A 1 90 ? -6.013 6.790 -4.540 1.00 91.88 90 ILE A N 1
ATOM 731 C CA . ILE A 1 90 ? -5.006 7.637 -3.887 1.00 91.88 90 ILE A CA 1
ATOM 732 C C . ILE A 1 90 ? -3.642 6.947 -3.919 1.00 91.88 90 ILE A C 1
ATOM 734 O O . ILE A 1 90 ? -2.629 7.578 -4.218 1.00 91.88 90 ILE A O 1
ATOM 738 N N . VAL A 1 91 ? -3.625 5.646 -3.630 1.00 92.75 91 VAL A N 1
ATOM 739 C CA . VAL A 1 91 ? -2.418 4.822 -3.690 1.00 92.75 91 VAL A CA 1
ATOM 740 C C . VAL A 1 91 ? -1.914 4.713 -5.131 1.00 92.75 91 VAL A C 1
ATOM 742 O O . VAL A 1 91 ? -0.722 4.884 -5.346 1.00 92.75 91 VAL A O 1
ATOM 745 N N . ALA A 1 92 ? -2.801 4.509 -6.108 1.00 89.44 92 ALA A N 1
ATOM 746 C CA . ALA A 1 92 ? -2.446 4.439 -7.526 1.00 89.44 92 ALA A CA 1
ATOM 747 C C . ALA A 1 92 ? -1.787 5.722 -8.030 1.00 89.44 92 ALA A C 1
ATOM 749 O O . ALA A 1 92 ? -0.780 5.658 -8.730 1.00 89.44 92 ALA A O 1
ATOM 750 N N . LEU A 1 93 ? -2.291 6.887 -7.614 1.00 89.00 93 LEU A N 1
ATOM 751 C CA . LEU A 1 93 ? -1.640 8.161 -7.918 1.00 89.00 93 LEU A CA 1
ATOM 752 C C . LEU A 1 93 ? -0.254 8.260 -7.276 1.00 89.00 93 LEU A C 1
ATOM 754 O O . LEU A 1 93 ? 0.675 8.710 -7.930 1.00 89.00 93 LEU A O 1
ATOM 758 N N . ALA A 1 94 ? -0.090 7.812 -6.030 1.00 90.50 94 ALA A N 1
ATOM 759 C CA . ALA A 1 94 ? 1.213 7.846 -5.370 1.00 90.50 94 ALA A CA 1
ATOM 760 C C . ALA A 1 94 ? 2.221 6.861 -5.991 1.00 90.50 94 ALA A C 1
ATOM 762 O O . ALA A 1 94 ? 3.398 7.188 -6.120 1.00 90.50 94 ALA A O 1
ATOM 763 N N . ALA A 1 95 ? 1.762 5.681 -6.415 1.00 87.50 95 ALA A N 1
ATOM 764 C CA . ALA A 1 95 ? 2.581 4.722 -7.149 1.00 87.50 95 ALA A CA 1
ATOM 765 C C . ALA A 1 95 ? 2.980 5.278 -8.524 1.00 87.50 95 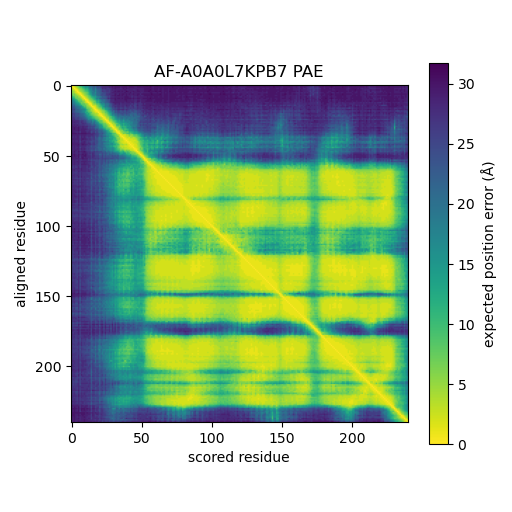ALA A C 1
ATOM 767 O O . ALA A 1 95 ? 4.131 5.156 -8.932 1.00 87.50 95 ALA A O 1
ATOM 768 N N . LEU A 1 96 ? 2.072 5.976 -9.212 1.00 86.00 96 LEU A N 1
ATOM 769 C CA . LEU A 1 96 ? 2.381 6.667 -10.463 1.00 86.00 96 LEU A CA 1
ATOM 770 C C . LEU A 1 96 ? 3.369 7.829 -10.258 1.00 86.00 96 LEU A C 1
ATOM 772 O O . LEU A 1 96 ? 4.297 7.990 -11.050 1.00 86.00 96 LEU A O 1
ATOM 776 N N . ASP A 1 97 ? 3.230 8.603 -9.179 1.00 88.12 97 ASP A N 1
ATOM 777 C CA . ASP A 1 97 ? 4.198 9.640 -8.796 1.00 88.12 97 ASP A CA 1
ATOM 778 C C . ASP A 1 97 ? 5.595 9.019 -8.589 1.00 88.12 97 ASP A C 1
ATOM 780 O O . ASP A 1 97 ? 6.597 9.587 -9.026 1.00 88.12 97 ASP A O 1
ATOM 784 N N . ASN A 1 98 ? 5.680 7.817 -8.000 1.00 85.44 98 ASN A N 1
ATOM 785 C CA . ASN A 1 98 ? 6.941 7.076 -7.879 1.00 85.44 98 ASN A CA 1
ATOM 786 C C . ASN A 1 98 ? 7.551 6.749 -9.243 1.00 85.44 98 ASN A C 1
ATOM 788 O O . ASN A 1 98 ? 8.747 6.975 -9.426 1.00 85.44 98 ASN A O 1
ATOM 792 N N . VAL A 1 99 ? 6.742 6.281 -10.198 1.00 80.44 99 VAL A N 1
ATOM 793 C CA . VAL A 1 99 ? 7.195 5.995 -11.570 1.00 80.44 99 VAL A CA 1
ATOM 794 C C . VAL A 1 99 ? 7.715 7.260 -12.255 1.00 80.44 99 VAL A C 1
ATOM 796 O O . VAL A 1 99 ? 8.834 7.298 -12.765 1.00 80.44 99 VAL A O 1
ATOM 799 N N . THR A 1 100 ? 6.918 8.328 -12.234 1.00 82.56 100 THR A N 1
ATOM 800 C CA . THR A 1 100 ? 7.214 9.566 -12.971 1.00 82.56 100 THR A CA 1
ATOM 801 C C . THR A 1 100 ? 8.402 10.346 -12.409 1.00 82.56 100 THR A C 1
ATOM 803 O O . THR A 1 100 ? 9.172 10.915 -13.181 1.00 82.56 100 THR A O 1
ATOM 806 N N . ASP A 1 101 ? 8.598 10.370 -11.090 1.00 82.00 101 ASP A N 1
ATOM 807 C CA . ASP A 1 101 ? 9.777 11.004 -10.490 1.00 82.00 101 ASP A CA 1
ATOM 808 C C . ASP A 1 101 ? 11.022 10.111 -10.580 1.00 82.00 101 ASP A C 1
ATOM 810 O O . ASP A 1 101 ? 12.139 10.626 -10.656 1.00 82.00 101 ASP A O 1
ATOM 814 N N . GLY A 1 102 ? 10.844 8.789 -10.645 1.00 73.25 102 GLY A N 1
ATOM 815 C CA . GLY A 1 102 ? 11.909 7.827 -10.917 1.00 73.25 102 GLY A CA 1
ATOM 816 C C . GLY A 1 102 ? 12.630 8.068 -12.248 1.00 73.25 102 GLY A C 1
ATOM 817 O O . GLY A 1 102 ? 13.848 7.927 -12.341 1.00 73.25 102 GLY A O 1
ATOM 818 N N . GLN A 1 103 ? 11.895 8.549 -13.252 1.00 68.38 103 GLN A N 1
ATOM 819 C CA . GLN A 1 103 ? 12.421 8.950 -14.563 1.00 68.38 103 GLN A CA 1
ATOM 820 C C . GLN A 1 103 ? 13.400 10.132 -14.523 1.00 68.38 103 GLN A C 1
ATOM 822 O O . GLN A 1 103 ? 14.051 10.424 -15.524 1.00 68.38 103 GLN A O 1
ATOM 827 N N . ARG A 1 104 ? 13.519 10.834 -13.390 1.00 71.31 104 ARG A N 1
ATOM 828 C CA . ARG A 1 104 ? 14.427 11.981 -13.224 1.00 71.31 104 ARG A CA 1
ATOM 829 C C . ARG A 1 104 ? 15.800 11.600 -12.663 1.00 71.31 104 ARG A C 1
ATOM 831 O O . ARG A 1 104 ? 16.589 12.489 -12.367 1.00 71.31 104 ARG A O 1
ATOM 838 N N . ILE A 1 105 ? 16.076 10.309 -12.473 1.00 76.88 105 ILE A N 1
ATOM 839 C CA . ILE A 1 105 ? 17.379 9.819 -12.007 1.00 76.88 105 ILE A CA 1
ATOM 840 C C . ILE A 1 105 ? 18.399 9.900 -13.153 1.00 76.88 105 ILE A C 1
ATOM 842 O O . ILE A 1 105 ? 18.170 9.357 -14.227 1.00 76.88 105 ILE A O 1
ATOM 846 N N . ASP A 1 106 ? 19.546 10.545 -12.934 1.00 77.56 106 ASP A N 1
ATOM 847 C CA . ASP A 1 106 ? 20.525 10.816 -14.005 1.00 77.56 106 ASP A CA 1
ATOM 848 C C . ASP A 1 106 ? 21.140 9.549 -14.635 1.00 77.56 106 ASP A C 1
ATOM 850 O O . ASP A 1 106 ? 21.610 9.576 -15.773 1.00 77.56 106 ASP A O 1
ATOM 854 N N . ASP A 1 107 ? 21.106 8.416 -13.931 1.00 80.50 107 ASP A N 1
ATOM 855 C CA . ASP A 1 107 ? 21.609 7.137 -14.432 1.00 80.50 107 ASP A CA 1
ATOM 856 C C . ASP A 1 107 ? 20.593 6.471 -15.379 1.00 80.50 107 ASP A C 1
ATOM 858 O O . ASP A 1 107 ? 19.567 5.930 -14.968 1.00 80.50 107 ASP A O 1
ATOM 862 N N . GLU A 1 108 ? 20.884 6.527 -16.679 1.00 75.50 108 GLU A N 1
ATOM 863 C CA . GLU A 1 108 ? 20.051 5.980 -17.756 1.00 75.50 108 GLU A CA 1
ATOM 864 C C . GLU A 1 108 ? 19.814 4.472 -17.640 1.00 75.50 108 GLU A C 1
ATOM 866 O O . GLU A 1 108 ? 18.687 4.022 -17.823 1.00 75.50 108 GLU A O 1
ATOM 871 N N . LYS A 1 109 ? 20.832 3.694 -17.252 1.00 63.69 109 LYS A N 1
ATOM 872 C CA . LYS A 1 109 ? 20.686 2.238 -17.097 1.00 63.69 109 LYS A CA 1
ATOM 873 C C . LYS A 1 109 ? 19.769 1.900 -15.928 1.00 63.69 109 LYS A C 1
ATOM 875 O O . LYS A 1 109 ? 18.957 0.986 -16.017 1.00 63.69 109 LYS A O 1
ATOM 880 N N . VAL A 1 110 ? 19.885 2.668 -14.846 1.00 71.62 110 VAL A N 1
ATOM 881 C CA . VAL A 1 110 ? 19.003 2.570 -13.678 1.00 71.62 110 VAL A CA 1
ATOM 882 C C . VAL A 1 110 ? 17.565 2.940 -14.046 1.00 71.62 110 VAL A C 1
ATOM 884 O O . VAL A 1 110 ? 16.638 2.285 -13.575 1.00 71.62 110 VAL A O 1
ATOM 887 N N . ARG A 1 111 ? 17.367 3.954 -14.898 1.00 68.25 111 ARG A N 1
ATOM 888 C CA . ARG A 1 111 ? 16.037 4.350 -15.378 1.00 68.25 111 ARG A CA 1
ATOM 889 C C . ARG A 1 111 ? 15.398 3.293 -16.267 1.00 68.25 111 ARG A C 1
ATOM 891 O O . ARG A 1 111 ? 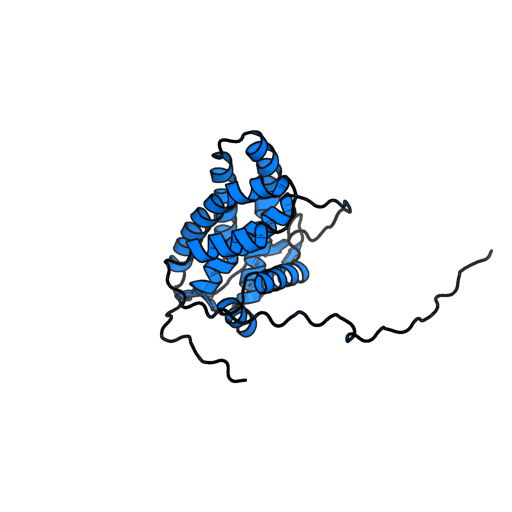14.274 2.913 -15.983 1.00 68.25 111 ARG A O 1
ATOM 898 N N . GLU A 1 112 ? 16.087 2.805 -17.296 1.00 67.31 112 GLU A N 1
ATOM 899 C CA . GLU A 1 112 ? 15.526 1.825 -18.242 1.00 67.31 112 GLU A CA 1
ATOM 900 C C . GLU A 1 112 ? 15.109 0.518 -17.552 1.00 67.31 112 GLU A C 1
ATOM 902 O O . GLU A 1 112 ? 14.027 -0.019 -17.808 1.00 67.31 112 GLU A O 1
ATOM 907 N N . GLU A 1 113 ? 15.951 0.021 -16.642 1.00 64.31 113 GLU A N 1
ATOM 908 C CA . GLU A 1 113 ? 15.672 -1.210 -15.906 1.00 64.31 113 GLU A CA 1
ATOM 909 C C . GLU A 1 113 ? 14.474 -1.030 -14.965 1.00 64.31 113 GLU A C 1
ATOM 911 O O . GLU A 1 113 ? 13.591 -1.884 -14.911 1.00 64.31 113 GLU A O 1
ATOM 916 N N . VAL A 1 114 ? 14.396 0.099 -14.258 1.00 64.75 114 VAL A N 1
ATOM 917 C CA . VAL A 1 114 ? 13.334 0.327 -13.274 1.00 64.75 114 VAL A CA 1
ATOM 918 C C . VAL A 1 114 ? 12.028 0.809 -13.901 1.00 64.75 114 VAL A C 1
ATOM 920 O O . VAL A 1 114 ? 10.977 0.466 -13.370 1.00 64.75 114 VAL A O 1
ATOM 923 N N . ASP A 1 115 ? 12.049 1.500 -15.041 1.00 64.88 115 ASP A N 1
ATOM 924 C CA . ASP A 1 115 ? 10.840 1.925 -15.760 1.00 64.88 115 ASP A CA 1
ATOM 925 C C . ASP A 1 115 ? 9.971 0.733 -16.168 1.00 64.88 115 ASP A C 1
ATOM 927 O O . ASP A 1 115 ? 8.760 0.727 -15.947 1.00 64.88 115 ASP A O 1
ATOM 931 N N . THR A 1 116 ? 10.615 -0.331 -16.652 1.00 64.06 116 THR A N 1
ATOM 932 C CA . THR A 1 116 ? 9.933 -1.580 -17.007 1.00 64.06 116 THR A CA 1
ATOM 933 C C . THR A 1 116 ? 9.201 -2.166 -15.791 1.00 64.06 116 THR A C 1
ATOM 935 O O . THR A 1 116 ? 8.020 -2.494 -15.871 1.00 64.06 116 THR A O 1
ATOM 938 N N . PHE A 1 117 ? 9.857 -2.222 -14.623 1.00 63.12 117 PHE A N 1
ATOM 939 C CA . PHE A 1 117 ? 9.248 -2.754 -13.396 1.00 63.12 117 PHE A CA 1
ATOM 940 C C . PHE A 1 117 ? 8.202 -1.823 -12.773 1.00 63.12 117 PHE A C 1
ATOM 942 O O . PHE A 1 117 ? 7.194 -2.289 -12.244 1.00 63.12 117 PHE A O 1
ATOM 949 N N . MET A 1 118 ? 8.448 -0.515 -12.787 1.00 63.78 118 MET A N 1
ATOM 950 C CA . MET A 1 118 ? 7.594 0.500 -12.176 1.00 63.78 118 MET A CA 1
ATOM 951 C C . MET A 1 118 ? 6.289 0.669 -12.952 1.00 63.78 118 MET A C 1
ATOM 953 O O . MET A 1 118 ? 5.220 0.706 -12.344 1.00 63.78 118 MET A O 1
ATOM 957 N N . PHE A 1 119 ? 6.354 0.744 -14.284 1.00 63.19 119 PHE A N 1
ATOM 958 C CA . PHE A 1 119 ? 5.175 0.970 -15.112 1.00 63.19 119 PHE A CA 1
ATOM 959 C C . PHE A 1 119 ? 4.267 -0.264 -15.156 1.00 63.19 119 PHE A C 1
ATOM 961 O O . PHE A 1 119 ? 3.055 -0.138 -14.989 1.00 63.19 119 PHE A O 1
ATOM 968 N N . GLU A 1 120 ? 4.832 -1.467 -15.276 1.00 65.44 120 GLU A N 1
ATOM 969 C CA . GLU A 1 120 ? 4.058 -2.715 -15.211 1.00 65.44 120 GLU A CA 1
ATOM 970 C C . GLU A 1 120 ? 3.595 -3.038 -13.776 1.00 65.44 120 GLU A C 1
ATOM 972 O O . GLU A 1 120 ? 2.529 -3.621 -13.569 1.00 65.44 120 GLU A O 1
ATOM 977 N N . GLY A 1 121 ? 4.368 -2.621 -12.768 1.00 72.75 121 GLY A N 1
ATOM 978 C CA . GLY A 1 121 ? 4.129 -2.939 -11.362 1.00 72.75 121 GLY A CA 1
ATOM 979 C C . GLY A 1 121 ? 3.169 -2.006 -10.621 1.00 72.75 121 GLY A C 1
ATOM 980 O O . GLY A 1 121 ? 2.568 -2.455 -9.643 1.00 72.75 121 GLY A O 1
ATOM 981 N N . HIS A 1 122 ? 2.975 -0.751 -11.055 1.00 83.00 122 HIS A N 1
ATOM 982 C CA . HIS A 1 122 ? 2.258 0.271 -10.268 1.00 83.00 122 HIS A CA 1
ATOM 983 C C . HIS A 1 122 ? 0.851 -0.169 -9.830 1.00 83.00 122 HIS A C 1
ATOM 985 O O . HIS A 1 122 ? 0.469 0.007 -8.672 1.00 83.00 122 HIS A O 1
ATOM 991 N N . ASP A 1 123 ? 0.094 -0.797 -10.726 1.00 86.56 123 ASP A N 1
ATOM 992 C CA . ASP A 1 123 ? -1.272 -1.260 -10.483 1.00 86.56 123 ASP A CA 1
ATOM 993 C C . ASP A 1 123 ? -1.300 -2.409 -9.455 1.00 86.56 123 ASP A C 1
ATOM 995 O O . ASP A 1 123 ? -2.137 -2.441 -8.543 1.00 86.56 123 ASP A O 1
ATOM 999 N N . THR A 1 124 ? -0.329 -3.326 -9.548 1.00 88.12 124 THR A N 1
ATOM 1000 C CA . THR A 1 124 ? -0.179 -4.449 -8.610 1.00 88.12 124 THR A CA 1
ATOM 1001 C C . THR A 1 124 ? 0.257 -3.974 -7.225 1.00 88.12 124 THR A C 1
ATOM 1003 O O . THR A 1 124 ? -0.332 -4.389 -6.222 1.00 88.12 124 THR A O 1
ATOM 1006 N N . THR A 1 125 ? 1.215 -3.045 -7.149 1.00 89.88 125 THR A N 1
ATOM 1007 C CA . THR A 1 125 ? 1.655 -2.451 -5.884 1.00 89.88 125 THR A CA 1
ATOM 1008 C C . THR A 1 125 ? 0.526 -1.653 -5.245 1.00 89.88 125 THR A C 1
ATOM 1010 O O . THR A 1 125 ? 0.305 -1.754 -4.038 1.00 89.88 125 THR A O 1
ATOM 1013 N N . SER A 1 126 ? -0.264 -0.934 -6.044 1.00 92.38 126 SER A N 1
ATOM 1014 C CA . SER A 1 126 ? -1.397 -0.149 -5.551 1.00 92.38 126 SER A CA 1
ATOM 1015 C C . SER A 1 126 ? -2.484 -1.016 -4.938 1.00 92.38 126 SER A C 1
ATOM 1017 O O . SER A 1 126 ? -2.992 -0.711 -3.853 1.00 92.38 126 SER A O 1
ATOM 1019 N N . SER A 1 127 ? -2.798 -2.136 -5.590 1.00 92.25 127 SER A N 1
ATOM 1020 C CA . SER A 1 127 ? -3.676 -3.161 -5.030 1.00 92.25 127 SER A CA 1
ATOM 1021 C C . SER A 1 127 ? -3.102 -3.727 -3.726 1.00 92.25 127 SER A C 1
ATOM 1023 O O . SER A 1 127 ? -3.770 -3.694 -2.690 1.00 92.25 127 SER A O 1
ATOM 1025 N N . GLY A 1 128 ? -1.830 -4.140 -3.734 1.00 93.69 128 GLY A N 1
ATOM 1026 C CA . GLY A 1 128 ? -1.150 -4.703 -2.568 1.00 93.69 128 GLY A CA 1
ATOM 1027 C C . GLY A 1 128 ? -1.142 -3.766 -1.356 1.00 93.69 128 GLY A C 1
ATOM 1028 O O . GLY A 1 128 ? -1.472 -4.191 -0.249 1.00 93.69 128 GLY A O 1
ATOM 1029 N N . ILE A 1 129 ? -0.807 -2.485 -1.543 1.00 95.25 129 ILE A N 1
ATOM 1030 C CA . ILE A 1 129 ? -0.817 -1.476 -0.472 1.00 95.25 129 ILE A CA 1
ATOM 1031 C C . ILE A 1 129 ? -2.243 -1.267 0.037 1.00 95.25 129 ILE A C 1
ATOM 1033 O O . ILE A 1 129 ? -2.460 -1.264 1.248 1.00 95.25 129 ILE A O 1
ATOM 1037 N N . SER A 1 130 ? -3.220 -1.131 -0.863 1.00 95.06 130 SER A N 1
ATOM 1038 C CA . SER A 1 130 ? -4.614 -0.873 -0.487 1.00 95.06 130 SER A CA 1
ATOM 1039 C C . SER A 1 130 ? -5.197 -2.011 0.351 1.00 95.06 130 SER A C 1
ATOM 1041 O O . SER A 1 130 ? -5.767 -1.763 1.414 1.00 95.06 130 SER A O 1
ATOM 1043 N N . PHE A 1 131 ? -5.004 -3.263 -0.073 1.00 95.69 131 PHE A N 1
ATOM 1044 C CA . PHE A 1 131 ? -5.445 -4.431 0.691 1.00 95.69 131 PHE A CA 1
ATOM 1045 C C . PHE A 1 131 ? -4.647 -4.628 1.980 1.00 95.69 131 PHE A C 1
ATOM 1047 O O . PHE A 1 131 ? -5.216 -5.053 2.984 1.00 95.69 131 PHE A O 1
ATOM 1054 N N . CYS A 1 132 ? -3.357 -4.283 2.003 1.00 96.38 132 CYS A N 1
ATOM 1055 C CA . CYS A 1 132 ? -2.571 -4.336 3.233 1.00 96.38 132 CYS A CA 1
ATOM 1056 C C . CYS A 1 132 ? -3.067 -3.316 4.267 1.00 96.38 132 CYS A C 1
ATOM 1058 O O . CYS A 1 132 ? -3.233 -3.662 5.434 1.00 96.38 132 CYS A O 1
ATOM 1060 N N . LEU A 1 133 ? -3.347 -2.076 3.858 1.00 95.31 133 LEU A N 1
ATOM 1061 C CA . LEU A 1 133 ? -3.910 -1.052 4.742 1.00 95.31 133 LEU A CA 1
ATOM 1062 C C . LEU A 1 133 ? -5.324 -1.426 5.205 1.00 95.31 133 LEU A C 1
ATOM 1064 O O . LEU A 1 133 ? -5.636 -1.262 6.382 1.00 95.31 133 LEU A O 1
ATOM 1068 N N . TYR A 1 134 ? -6.146 -2.005 4.327 1.00 95.56 134 TYR A N 1
ATOM 1069 C CA . TYR A 1 134 ? -7.435 -2.589 4.703 1.00 95.56 134 TYR A CA 1
ATOM 1070 C C . TYR A 1 134 ? -7.280 -3.688 5.764 1.00 95.56 134 TYR A C 1
ATOM 1072 O O . TYR A 1 134 ? -7.929 -3.632 6.810 1.00 95.56 134 TYR A O 1
ATOM 1080 N N . ASN A 1 135 ? -6.369 -4.642 5.561 1.00 95.50 135 ASN A N 1
ATOM 1081 C CA . ASN A 1 135 ? -6.098 -5.700 6.532 1.00 95.50 135 ASN A CA 1
ATOM 1082 C C . ASN A 1 135 ? -5.643 -5.121 7.876 1.00 95.50 135 ASN A C 1
ATOM 1084 O O . ASN A 1 135 ? -6.177 -5.505 8.913 1.00 95.50 135 ASN A O 1
ATOM 1088 N N . ILE A 1 136 ? -4.716 -4.160 7.869 1.00 94.94 136 ILE A N 1
ATOM 1089 C CA . ILE A 1 136 ? -4.236 -3.482 9.082 1.00 94.94 136 ILE A CA 1
ATOM 1090 C C . ILE A 1 136 ? -5.375 -2.729 9.786 1.00 94.94 136 ILE A C 1
ATOM 1092 O O . ILE A 1 136 ? -5.446 -2.743 11.014 1.00 94.94 136 ILE A O 1
ATOM 1096 N N . SER A 1 137 ? -6.288 -2.105 9.035 1.00 94.56 137 SER A N 1
ATOM 1097 C CA . SER A 1 137 ? -7.437 -1.384 9.601 1.00 94.56 137 SER A CA 1
ATOM 1098 C C . SER A 1 137 ? -8.371 -2.293 10.405 1.00 94.56 137 SER A C 1
ATOM 1100 O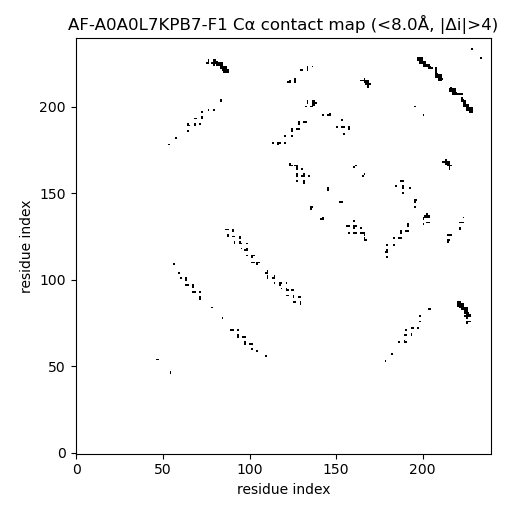 O . SER A 1 137 ? -8.924 -1.869 11.417 1.00 94.56 137 SER A O 1
ATOM 1102 N N . ASN A 1 138 ? -8.486 -3.560 9.999 1.00 93.81 138 ASN A N 1
ATOM 1103 C CA . ASN A 1 138 ? -9.336 -4.557 10.647 1.00 93.81 138 ASN A CA 1
ATOM 1104 C C . ASN A 1 138 ? -8.627 -5.335 11.771 1.00 93.81 138 ASN A C 1
ATOM 1106 O O . ASN A 1 138 ? -9.275 -6.115 12.463 1.00 93.81 138 ASN A O 1
ATOM 1110 N N . HIS A 1 139 ? -7.323 -5.120 11.982 1.00 94.25 139 HIS A N 1
ATOM 1111 C CA . HIS A 1 139 ? -6.524 -5.809 13.000 1.00 94.25 139 HIS A CA 1
ATOM 1112 C C . HIS A 1 139 ? -5.782 -4.792 13.878 1.00 94.25 139 HIS A C 1
ATOM 1114 O O . HIS A 1 139 ? -4.613 -4.467 13.651 1.00 94.25 139 HIS A O 1
ATOM 1120 N N . GLU A 1 140 ? -6.467 -4.271 14.902 1.00 90.44 140 GLU A N 1
ATOM 1121 C CA . GLU A 1 140 ? -5.914 -3.240 15.794 1.00 90.44 140 GLU A CA 1
ATOM 1122 C C . GLU A 1 140 ? -4.632 -3.702 16.510 1.00 90.44 140 GLU A C 1
ATOM 1124 O O . GLU A 1 140 ? -3.704 -2.914 16.698 1.00 90.44 140 GLU A O 1
ATOM 1129 N N . ASP A 1 141 ? -4.535 -4.981 16.881 1.00 90.44 141 ASP A N 1
ATOM 1130 C CA . ASP A 1 141 ? -3.350 -5.531 17.542 1.00 90.44 141 ASP A CA 1
ATOM 1131 C C . ASP A 1 141 ? -2.126 -5.538 16.612 1.00 90.44 141 ASP A C 1
ATOM 1133 O O . ASP A 1 141 ? -1.018 -5.215 17.046 1.00 90.44 141 ASP A O 1
ATOM 1137 N N . VAL A 1 142 ? -2.326 -5.852 15.327 1.00 91.56 142 VAL A N 1
ATOM 1138 C CA . VAL A 1 142 ? -1.294 -5.782 14.284 1.00 91.56 142 VAL A CA 1
ATOM 1139 C C . VAL A 1 142 ? -0.881 -4.335 14.061 1.00 91.56 142 VAL A C 1
ATOM 1141 O O . VAL A 1 142 ? 0.316 -4.046 14.039 1.00 91.56 142 VAL A O 1
ATOM 1144 N N . GLN A 1 143 ? -1.850 -3.420 13.955 1.00 90.38 143 GLN A N 1
ATOM 1145 C CA . GLN A 1 143 ? -1.581 -1.992 13.803 1.00 90.38 143 GLN A CA 1
ATOM 1146 C C . GLN A 1 143 ? -0.716 -1.484 14.957 1.00 90.38 143 GLN A C 1
ATOM 1148 O O . GLN A 1 143 ? 0.337 -0.921 14.693 1.00 90.38 143 GLN A O 1
ATOM 1153 N N . ARG A 1 144 ? -1.077 -1.792 16.211 1.00 86.19 144 ARG A N 1
ATOM 1154 C CA . ARG A 1 144 ? -0.320 -1.408 17.414 1.00 86.19 144 ARG A CA 1
ATOM 1155 C C . ARG A 1 144 ? 1.088 -1.996 17.441 1.00 86.19 144 ARG A C 1
ATOM 1157 O O . ARG A 1 144 ? 2.053 -1.316 17.774 1.00 86.19 144 ARG A O 1
ATOM 1164 N N . LYS A 1 145 ? 1.227 -3.268 17.065 1.00 85.19 145 LYS A N 1
ATOM 1165 C CA . LYS A 1 145 ? 2.531 -3.932 16.954 1.00 85.19 145 LYS A CA 1
ATOM 1166 C C . LYS A 1 145 ? 3.422 -3.255 15.913 1.00 85.19 145 LYS A C 1
ATOM 1168 O O . LYS A 1 145 ? 4.613 -3.121 16.162 1.00 85.19 145 LYS A O 1
ATOM 1173 N N . LEU A 1 146 ? 2.877 -2.794 14.787 1.00 85.31 146 LEU A N 1
ATOM 1174 C CA . LEU A 1 146 ? 3.628 -2.050 13.764 1.00 85.31 146 LEU A CA 1
ATOM 1175 C C . LEU A 1 146 ? 4.110 -0.669 14.237 1.00 85.31 146 LEU A C 1
ATOM 1177 O O . LEU A 1 146 ? 5.054 -0.132 13.664 1.00 85.31 146 LEU A O 1
ATOM 1181 N N . GLU A 1 147 ? 3.500 -0.103 15.279 1.00 74.44 147 GLU A N 1
ATOM 1182 C CA . GLU A 1 147 ? 3.947 1.162 15.886 1.00 74.44 147 GLU A CA 1
ATOM 1183 C C . GLU A 1 147 ? 5.256 0.984 16.650 1.00 74.44 147 GLU A C 1
ATOM 1185 O O . GLU A 1 147 ? 6.112 1.865 16.641 1.00 74.44 147 GLU A O 1
ATOM 1190 N N . ILE A 1 148 ? 5.391 -0.163 17.316 1.00 69.56 148 ILE A N 1
ATOM 1191 C CA . ILE A 1 148 ? 6.501 -0.464 18.223 1.00 69.56 148 ILE A CA 1
ATOM 1192 C C . ILE A 1 148 ? 7.597 -1.246 17.491 1.00 69.56 148 ILE A C 1
ATOM 1194 O O . ILE A 1 148 ? 8.784 -1.074 17.761 1.00 69.56 148 ILE A O 1
ATOM 1198 N N . MET A 1 149 ? 7.213 -2.141 16.579 1.00 64.38 149 MET A N 1
ATOM 1199 C CA . MET A 1 149 ? 8.118 -3.109 15.969 1.00 64.38 149 MET A CA 1
ATOM 1200 C C . MET A 1 149 ? 8.678 -2.637 14.624 1.00 64.38 149 MET A C 1
ATOM 1202 O O . MET A 1 149 ? 8.012 -2.006 13.808 1.00 64.38 149 MET A O 1
ATOM 1206 N N . GLN A 1 150 ? 9.942 -2.996 14.397 1.00 64.75 150 GLN A N 1
ATOM 1207 C CA . GLN A 1 150 ? 10.753 -2.598 13.245 1.00 64.75 150 GLN A CA 1
ATOM 1208 C C . GLN A 1 150 ? 10.260 -3.195 11.905 1.00 64.75 150 GLN A C 1
ATOM 1210 O O . GLN A 1 150 ? 9.393 -4.069 11.852 1.00 64.75 150 GLN A O 1
ATOM 1215 N N . MET A 1 151 ? 10.913 -2.793 10.806 1.00 69.50 151 MET A N 1
ATOM 1216 C CA . MET A 1 151 ? 10.642 -3.177 9.405 1.00 69.50 151 MET A CA 1
ATOM 1217 C C . MET A 1 151 ? 10.491 -4.685 9.136 1.00 69.50 151 MET A C 1
ATOM 1219 O O . MET A 1 151 ? 9.845 -5.072 8.162 1.00 69.50 151 MET A O 1
ATOM 1223 N N . LYS A 1 152 ? 11.061 -5.548 9.988 1.00 76.88 152 LYS A N 1
ATOM 1224 C CA . LYS A 1 152 ? 10.916 -7.009 9.881 1.00 76.88 152 LYS A CA 1
ATOM 1225 C C . LYS A 1 152 ? 9.478 -7.472 10.114 1.00 76.88 152 LYS A C 1
ATOM 1227 O O . LYS A 1 152 ? 9.036 -8.391 9.439 1.00 76.88 152 LYS A O 1
ATOM 1232 N N . TYR A 1 153 ? 8.744 -6.849 11.038 1.00 85.00 153 TYR A N 1
ATOM 1233 C CA . TYR A 1 153 ? 7.345 -7.219 11.260 1.00 85.00 153 TYR A CA 1
ATOM 1234 C C . TYR A 1 153 ? 6.455 -6.731 10.118 1.00 85.00 153 TYR A C 1
ATOM 1236 O O . TYR A 1 153 ? 5.614 -7.483 9.637 1.00 85.00 153 TYR A O 1
ATOM 1244 N N . LEU A 1 154 ? 6.706 -5.518 9.617 1.00 86.75 154 LEU A N 1
ATOM 1245 C CA . LEU A 1 154 ? 6.006 -4.986 8.449 1.00 86.75 154 LEU A CA 1
ATOM 1246 C C . LEU A 1 154 ? 6.171 -5.883 7.213 1.00 86.75 154 LEU A C 1
ATOM 1248 O O . LEU A 1 154 ? 5.205 -6.112 6.497 1.00 86.75 154 LEU A O 1
ATOM 1252 N N . ASP A 1 155 ? 7.358 -6.458 7.003 1.00 86.81 155 ASP A N 1
ATOM 1253 C CA . ASP A 1 155 ? 7.594 -7.447 5.943 1.00 86.81 155 ASP A CA 1
ATOM 1254 C C . ASP A 1 155 ? 6.660 -8.665 6.052 1.00 86.81 155 ASP A C 1
ATOM 1256 O O . ASP A 1 155 ? 6.102 -9.113 5.051 1.00 86.81 155 ASP A O 1
ATOM 1260 N N . LEU A 1 156 ? 6.445 -9.175 7.269 1.00 89.88 156 LEU A N 1
ATOM 1261 C CA . LEU A 1 156 ? 5.531 -10.292 7.516 1.00 89.88 156 LEU A CA 1
ATOM 1262 C C . LEU A 1 156 ? 4.072 -9.893 7.282 1.00 89.88 156 LEU A C 1
ATOM 1264 O O . LEU A 1 156 ? 3.330 -10.660 6.679 1.00 89.88 156 LEU A O 1
ATOM 1268 N N . VAL A 1 157 ? 3.670 -8.694 7.712 1.00 93.69 157 VAL A N 1
ATOM 1269 C CA . VAL A 1 157 ? 2.305 -8.181 7.505 1.00 93.69 157 VAL A CA 1
ATOM 1270 C C . VAL A 1 157 ? 2.006 -7.977 6.021 1.00 93.69 157 VAL A C 1
ATOM 1272 O O . VAL A 1 157 ? 0.922 -8.333 5.560 1.00 93.69 157 VAL A O 1
ATOM 1275 N N . ILE A 1 158 ? 2.971 -7.458 5.257 1.00 91.38 158 ILE A N 1
ATOM 1276 C CA . ILE A 1 158 ? 2.849 -7.306 3.804 1.00 91.38 158 ILE A CA 1
ATOM 1277 C C . ILE A 1 158 ? 2.708 -8.676 3.142 1.00 91.38 158 ILE A C 1
ATOM 1279 O O . ILE A 1 158 ? 1.778 -8.888 2.368 1.00 91.38 158 ILE A O 1
ATOM 1283 N N . LYS A 1 159 ? 3.584 -9.631 3.475 1.00 89.88 159 LYS A N 1
ATOM 1284 C CA . LYS A 1 159 ? 3.528 -10.994 2.926 1.00 89.88 159 LYS A CA 1
ATOM 1285 C C . LYS A 1 159 ? 2.215 -11.696 3.251 1.00 89.88 159 LYS A C 1
ATOM 1287 O O . LYS A 1 159 ? 1.644 -12.337 2.377 1.00 89.88 159 LYS A O 1
ATOM 1292 N N . GLU A 1 160 ? 1.721 -11.550 4.476 1.00 94.19 160 GLU A N 1
ATOM 1293 C CA . GLU A 1 160 ? 0.437 -12.125 4.874 1.00 94.19 160 GLU A CA 1
ATOM 1294 C C . GLU A 1 160 ? -0.733 -11.443 4.161 1.00 94.19 160 GLU A C 1
ATOM 1296 O O . GLU A 1 160 ? -1.666 -12.109 3.716 1.00 94.19 160 GLU A O 1
ATOM 1301 N N . SER A 1 161 ? -0.657 -10.129 3.953 1.00 94.38 161 SER A N 1
ATOM 1302 C CA . SER A 1 161 ? -1.666 -9.409 3.178 1.00 94.38 161 SER A CA 1
ATOM 1303 C C . SER A 1 161 ? -1.696 -9.852 1.722 1.00 94.38 161 SER A C 1
ATOM 1305 O O . SER A 1 161 ? -2.780 -10.061 1.195 1.00 94.38 161 SER A O 1
ATOM 1307 N N . LEU A 1 162 ? -0.535 -10.081 1.104 1.00 90.06 162 LEU A N 1
ATOM 1308 C CA . LEU A 1 162 ? -0.425 -10.641 -0.246 1.00 90.06 162 LEU A CA 1
ATOM 1309 C C . LEU A 1 162 ? -0.827 -12.125 -0.311 1.00 90.06 162 LEU A C 1
ATOM 1311 O O . LEU A 1 162 ? -1.209 -12.603 -1.374 1.00 90.06 162 LEU A O 1
ATOM 1315 N N . ARG A 1 163 ? -0.774 -12.865 0.806 1.00 92.19 163 ARG A N 1
ATOM 1316 C CA . ARG A 1 163 ? -1.303 -14.236 0.898 1.00 92.19 163 ARG A CA 1
ATOM 1317 C C . ARG A 1 163 ? -2.834 -14.250 0.913 1.00 92.19 163 ARG A C 1
ATOM 1319 O O . ARG A 1 163 ? -3.433 -15.132 0.305 1.00 92.19 163 ARG A O 1
ATOM 1326 N N . LEU A 1 164 ? -3.453 -13.311 1.634 1.00 89.31 164 LEU A N 1
ATOM 1327 C CA . LEU A 1 164 ? -4.912 -13.162 1.727 1.00 89.31 164 LEU A CA 1
ATOM 1328 C C . LEU A 1 164 ? -5.508 -12.517 0.469 1.00 89.31 164 LEU A C 1
ATOM 1330 O O . LEU A 1 164 ? -6.542 -12.954 -0.024 1.00 89.31 164 LEU A O 1
ATOM 1334 N N . HIS A 1 165 ? -4.831 -11.497 -0.047 1.00 90.56 165 HIS A N 1
ATOM 1335 C CA . HIS A 1 165 ? -5.234 -10.684 -1.186 1.00 90.56 165 HIS A CA 1
ATOM 1336 C C . HIS A 1 165 ? -4.072 -10.626 -2.191 1.00 90.56 165 HIS A C 1
ATOM 1338 O O . HIS A 1 165 ? -3.335 -9.635 -2.233 1.00 90.56 165 HIS A O 1
ATOM 1344 N N . PRO A 1 166 ? -3.850 -11.698 -2.974 1.00 86.06 166 PRO A N 1
ATOM 1345 C CA . PRO A 1 166 ? -2.774 -11.723 -3.956 1.00 86.06 166 PRO A CA 1
ATOM 1346 C C . PRO A 1 166 ? -3.045 -10.686 -5.043 1.00 86.06 166 PRO A C 1
ATOM 1348 O O . PRO A 1 166 ? -4.022 -10.804 -5.774 1.00 86.06 166 PRO A O 1
ATOM 1351 N N . ALA A 1 167 ? -2.171 -9.681 -5.169 1.00 81.75 167 ALA A N 1
ATOM 1352 C CA . ALA A 1 167 ? -2.331 -8.598 -6.145 1.00 81.75 167 ALA A CA 1
ATOM 1353 C C . ALA A 1 167 ? -2.445 -9.106 -7.593 1.00 81.75 167 ALA A C 1
ATOM 1355 O O . ALA A 1 167 ? -3.126 -8.487 -8.404 1.00 81.75 167 ALA A O 1
ATOM 1356 N N . VAL A 1 168 ? -1.821 -10.248 -7.893 1.00 81.12 168 VAL A N 1
ATOM 1357 C CA . VAL A 1 168 ? -1.938 -10.966 -9.167 1.00 81.12 168 VAL A CA 1
ATOM 1358 C C . VAL A 1 168 ? -2.485 -12.370 -8.868 1.00 81.12 168 VAL A C 1
ATOM 1360 O O . VAL A 1 168 ? -1.728 -13.236 -8.424 1.00 81.12 168 VAL A O 1
ATOM 1363 N N . PRO A 1 169 ? -3.798 -12.610 -9.044 1.00 64.94 169 PRO A N 1
ATOM 1364 C CA . PRO A 1 169 ? -4.435 -13.886 -8.696 1.00 64.94 169 PRO A CA 1
ATOM 1365 C C . PRO A 1 169 ? -4.035 -15.059 -9.601 1.00 64.94 169 PRO A C 1
ATOM 1367 O O . PRO A 1 169 ? -4.085 -16.215 -9.179 1.00 64.94 169 PRO A O 1
ATOM 1370 N N . PHE A 1 170 ? -3.630 -14.770 -10.841 1.00 60.53 170 PHE A N 1
ATOM 1371 C CA . PHE A 1 170 ? -3.217 -15.762 -11.830 1.00 60.53 170 PHE A CA 1
ATOM 1372 C C . PHE A 1 170 ? -1.688 -15.791 -11.942 1.00 60.53 170 PHE A C 1
ATOM 1374 O O . PHE A 1 170 ? -1.071 -14.835 -12.397 1.00 60.53 170 PHE A O 1
ATOM 1381 N N . ILE A 1 171 ? -1.063 -16.891 -11.514 1.00 60.75 171 ILE A N 1
ATOM 1382 C CA . ILE A 1 171 ? 0.399 -17.046 -11.520 1.00 60.75 171 ILE A CA 1
ATOM 1383 C C . ILE A 1 171 ? 0.823 -17.857 -12.750 1.00 60.75 171 ILE A C 1
ATOM 1385 O O . ILE A 1 171 ? 0.611 -19.071 -12.791 1.00 60.75 171 ILE A O 1
ATOM 1389 N N . GLU A 1 172 ? 1.499 -17.228 -13.711 1.00 44.88 172 GLU A N 1
ATOM 1390 C CA . GLU A 1 172 ? 2.334 -17.957 -14.670 1.00 44.88 172 GLU A CA 1
ATOM 1391 C C . GLU A 1 172 ? 3.684 -18.295 -14.023 1.00 44.88 172 GLU A C 1
ATOM 1393 O O . GLU A 1 172 ? 4.332 -17.462 -13.386 1.00 44.88 172 GLU A O 1
ATOM 1398 N N . ARG A 1 173 ? 4.118 -19.557 -14.128 1.00 39.09 173 ARG A N 1
ATOM 1399 C CA . ARG A 1 173 ? 5.372 -19.999 -13.507 1.00 39.09 173 ARG A CA 1
ATOM 1400 C C . ARG A 1 173 ? 6.574 -19.480 -14.296 1.00 39.09 173 ARG A C 1
ATOM 1402 O O . ARG A 1 173 ? 6.928 -20.057 -15.322 1.00 39.09 173 ARG A O 1
ATOM 1409 N N . LYS A 1 174 ? 7.289 -18.504 -13.737 1.00 44.19 174 LYS A N 1
ATOM 1410 C CA . LYS A 1 174 ? 8.707 -18.268 -14.038 1.00 44.19 174 LYS A CA 1
ATOM 1411 C C . LYS A 1 174 ? 9.446 -17.827 -12.772 1.00 44.19 174 LYS A C 1
ATOM 1413 O O . LYS A 1 174 ? 8.995 -16.942 -12.057 1.00 44.19 174 LYS A O 1
ATOM 1418 N N . ILE A 1 175 ? 10.557 -18.497 -12.466 1.00 48.72 175 ILE A N 1
ATOM 1419 C CA . ILE A 1 175 ? 11.456 -18.156 -11.354 1.00 48.72 175 ILE A CA 1
ATOM 1420 C C . ILE A 1 175 ? 12.534 -17.219 -11.892 1.00 48.72 175 ILE A C 1
ATOM 1422 O O . ILE A 1 175 ? 13.197 -17.606 -12.847 1.00 48.72 175 ILE A O 1
ATOM 1426 N N . THR A 1 176 ? 12.782 -16.097 -11.210 1.00 41.84 176 THR A N 1
ATOM 1427 C CA . THR A 1 176 ? 14.134 -15.601 -10.877 1.00 41.84 176 THR A CA 1
ATOM 1428 C C . THR A 1 176 ? 14.039 -14.497 -9.827 1.00 41.84 176 THR A C 1
ATOM 1430 O O . THR A 1 176 ? 13.044 -13.788 -9.759 1.00 41.84 176 THR A O 1
ATOM 1433 N N . HIS A 1 177 ? 15.054 -14.392 -8.965 1.00 52.69 177 HIS A N 1
ATOM 1434 C CA . HIS A 1 177 ? 15.204 -13.305 -7.997 1.00 52.69 177 HIS A CA 1
ATOM 1435 C C . HIS A 1 177 ? 15.165 -11.961 -8.728 1.00 52.69 177 HIS A C 1
ATOM 1437 O O . HIS A 1 177 ? 16.151 -11.581 -9.352 1.00 52.69 177 HIS A O 1
ATOM 1443 N N . ASP A 1 178 ? 14.030 -11.276 -8.654 1.00 64.00 178 ASP A N 1
ATOM 1444 C CA . ASP A 1 178 ? 13.769 -10.121 -9.499 1.00 64.00 178 ASP A CA 1
ATOM 1445 C C . ASP A 1 178 ? 13.924 -8.808 -8.723 1.00 64.00 178 ASP A C 1
ATOM 1447 O O . ASP A 1 178 ? 13.505 -8.683 -7.564 1.00 64.00 178 ASP A O 1
ATOM 1451 N N . ALA A 1 179 ? 14.553 -7.827 -9.367 1.00 62.16 179 ALA A N 1
ATOM 1452 C CA . ALA A 1 179 ? 14.631 -6.462 -8.872 1.00 62.16 179 ALA A CA 1
ATOM 1453 C C . ALA A 1 179 ? 13.221 -5.892 -8.638 1.00 62.16 179 ALA A C 1
ATOM 1455 O O . ALA A 1 179 ? 13.004 -5.257 -7.603 1.00 62.16 179 ALA A O 1
ATOM 1456 N N . GLY A 1 180 ? 12.249 -6.234 -9.496 1.00 68.56 180 GLY A N 1
ATOM 1457 C CA . GLY A 1 180 ? 10.852 -5.803 -9.385 1.00 68.56 180 GLY A CA 1
ATOM 1458 C C . GLY A 1 180 ? 10.178 -6.181 -8.061 1.00 68.56 180 GLY A C 1
ATOM 1459 O O . GLY A 1 180 ? 9.545 -5.344 -7.421 1.00 68.56 180 GLY A O 1
ATOM 1460 N N . GLN A 1 181 ? 10.380 -7.404 -7.554 1.00 74.75 181 GLN A N 1
ATOM 1461 C CA . GLN A 1 181 ? 9.801 -7.806 -6.260 1.00 74.75 181 GLN A CA 1
ATOM 1462 C C . GLN A 1 181 ? 10.419 -7.059 -5.073 1.00 74.75 181 GLN A C 1
ATOM 1464 O O . GLN A 1 181 ? 9.718 -6.703 -4.122 1.00 74.75 181 GLN A O 1
ATOM 1469 N N . LYS A 1 182 ? 11.737 -6.826 -5.101 1.00 78.06 182 LYS A N 1
ATOM 1470 C CA . LYS A 1 182 ? 12.421 -6.055 -4.049 1.00 78.06 182 LYS A CA 1
ATOM 1471 C C . LYS A 1 182 ? 11.992 -4.593 -4.078 1.00 78.06 182 LYS A C 1
ATOM 1473 O O . LYS A 1 182 ? 11.820 -3.998 -3.017 1.00 78.06 182 LYS A O 1
ATOM 1478 N N . PHE A 1 183 ? 11.797 -4.058 -5.276 1.00 80.31 183 PHE A N 1
ATOM 1479 C CA . PHE A 1 183 ? 11.290 -2.721 -5.515 1.00 80.31 183 PHE A CA 1
ATOM 1480 C C . PHE A 1 183 ? 9.862 -2.560 -4.974 1.00 80.31 183 PHE A C 1
ATOM 1482 O O . PHE A 1 183 ? 9.639 -1.714 -4.111 1.00 80.31 183 PHE A O 1
ATOM 1489 N N . ALA A 1 184 ? 8.934 -3.442 -5.361 1.00 83.06 184 ALA A N 1
ATOM 1490 C CA . ALA A 1 184 ? 7.559 -3.431 -4.859 1.00 83.06 184 ALA A CA 1
ATOM 1491 C C . ALA A 1 184 ? 7.518 -3.555 -3.329 1.00 83.06 184 ALA A C 1
ATOM 1493 O O . ALA A 1 184 ? 6.839 -2.795 -2.646 1.00 83.06 184 ALA A O 1
ATOM 1494 N N . MET A 1 185 ? 8.314 -4.462 -2.753 1.00 85.06 185 MET A N 1
ATOM 1495 C CA . MET A 1 185 ? 8.406 -4.606 -1.299 1.00 85.06 185 MET A CA 1
ATOM 1496 C C . MET A 1 185 ? 8.931 -3.334 -0.615 1.00 85.06 185 MET A C 1
ATOM 1498 O O . MET A 1 185 ? 8.488 -3.005 0.486 1.00 85.06 185 MET A O 1
ATOM 1502 N N . LEU A 1 186 ? 9.884 -2.630 -1.231 1.00 85.19 186 LEU A N 1
ATOM 1503 C CA . LEU A 1 186 ? 10.397 -1.366 -0.714 1.00 85.19 186 LEU A CA 1
ATOM 1504 C C . LEU A 1 186 ? 9.321 -0.277 -0.750 1.00 85.19 186 LEU A C 1
ATOM 1506 O O . LEU A 1 186 ? 9.048 0.336 0.282 1.00 85.19 186 LEU A O 1
ATOM 1510 N N . GLU A 1 187 ? 8.676 -0.098 -1.898 1.00 87.69 187 GLU A N 1
ATOM 1511 C CA . GLU A 1 187 ? 7.576 0.844 -2.083 1.00 87.69 187 GLU A CA 1
ATOM 1512 C C . GLU A 1 187 ? 6.470 0.602 -1.047 1.00 87.69 187 GLU A C 1
ATOM 1514 O O . GLU A 1 187 ? 6.145 1.487 -0.255 1.00 87.69 187 GLU A O 1
ATOM 1519 N N . MET A 1 188 ? 5.976 -0.636 -0.943 1.00 91.69 188 MET A N 1
ATOM 1520 C CA . MET A 1 188 ? 4.962 -1.019 0.041 1.00 91.69 188 MET A CA 1
ATOM 1521 C C . MET A 1 188 ? 5.389 -0.675 1.470 1.00 91.69 188 MET A C 1
ATOM 1523 O O . MET A 1 188 ? 4.608 -0.107 2.234 1.00 91.69 188 MET A O 1
ATOM 1527 N N . LYS A 1 189 ? 6.635 -0.990 1.845 1.00 89.94 189 LYS A N 1
ATOM 1528 C CA . LYS A 1 189 ? 7.151 -0.716 3.189 1.00 89.94 189 LYS A CA 1
ATOM 1529 C C . LYS A 1 189 ? 7.189 0.775 3.499 1.00 89.94 189 LYS A C 1
ATOM 1531 O O . LYS A 1 189 ? 6.761 1.152 4.585 1.00 89.94 189 LYS A O 1
ATOM 1536 N N . VAL A 1 190 ? 7.687 1.610 2.588 1.00 89.44 190 VAL A N 1
ATOM 1537 C CA . VAL A 1 190 ? 7.760 3.064 2.802 1.00 89.44 190 VAL A CA 1
ATOM 1538 C C . VAL A 1 190 ? 6.348 3.633 2.958 1.00 89.44 190 VAL A C 1
ATOM 1540 O O . VAL A 1 190 ? 6.048 4.248 3.983 1.00 89.44 190 VAL A O 1
ATOM 1543 N N . MET A 1 191 ? 5.455 3.317 2.018 1.00 91.31 191 MET A N 1
ATOM 1544 C CA . MET A 1 191 ? 4.089 3.845 1.979 1.00 91.31 191 MET A CA 1
ATOM 1545 C C . MET A 1 191 ? 3.260 3.420 3.197 1.00 91.31 191 MET A C 1
ATOM 1547 O O . MET A 1 191 ? 2.660 4.255 3.875 1.00 91.31 191 MET A O 1
ATOM 1551 N N . ILE A 1 192 ? 3.250 2.125 3.528 1.00 92.75 192 ILE A N 1
ATOM 1552 C CA . ILE A 1 192 ? 2.463 1.601 4.655 1.00 92.75 192 ILE A CA 1
ATOM 1553 C C . ILE A 1 192 ? 3.021 2.111 5.982 1.00 92.75 192 ILE A C 1
ATOM 1555 O O . ILE A 1 192 ? 2.262 2.468 6.884 1.00 92.75 192 ILE A O 1
ATOM 1559 N N . SER A 1 193 ? 4.347 2.158 6.117 1.00 89.75 193 SER A N 1
ATOM 1560 C CA . SER A 1 193 ? 4.973 2.573 7.366 1.00 89.75 193 SER A CA 1
ATOM 1561 C C . SER A 1 193 ? 4.716 4.045 7.681 1.00 89.75 193 SER A C 1
ATOM 1563 O O . SER A 1 193 ? 4.472 4.383 8.840 1.00 89.75 193 SER A O 1
ATOM 1565 N N . GLY A 1 194 ? 4.709 4.902 6.661 1.00 87.12 194 GLY A N 1
ATOM 1566 C CA . GLY A 1 194 ? 4.320 6.301 6.780 1.00 87.12 194 GLY A CA 1
ATOM 1567 C C . GLY A 1 194 ? 2.887 6.492 7.275 1.00 87.12 194 GLY A C 1
ATOM 1568 O O . GLY A 1 194 ? 2.640 7.226 8.235 1.00 87.12 194 GLY A O 1
ATOM 1569 N N . VAL A 1 195 ? 1.947 5.745 6.691 1.00 89.94 195 VAL A N 1
ATOM 1570 C CA . VAL A 1 195 ? 0.530 5.786 7.078 1.00 89.94 195 VAL A CA 1
ATOM 1571 C C . VAL A 1 195 ? 0.321 5.305 8.511 1.00 89.94 195 VAL A C 1
ATOM 1573 O O . VAL A 1 195 ? -0.261 6.031 9.312 1.00 89.94 195 VAL A O 1
ATOM 1576 N N . VAL A 1 196 ? 0.821 4.119 8.869 1.00 89.62 196 VAL A N 1
ATOM 1577 C CA . VAL A 1 196 ? 0.574 3.509 10.191 1.00 89.62 196 VAL A CA 1
ATOM 1578 C C . VAL A 1 196 ? 1.203 4.313 11.334 1.00 89.62 196 VAL A C 1
ATOM 1580 O O . VAL A 1 196 ? 0.711 4.278 12.460 1.00 89.62 196 VAL A O 1
ATOM 1583 N N . ARG A 1 197 ? 2.277 5.069 11.073 1.00 84.56 197 ARG A N 1
ATOM 1584 C CA . ARG A 1 197 ? 2.916 5.916 12.093 1.00 84.56 197 ARG A CA 1
ATOM 1585 C C . ARG A 1 197 ? 2.160 7.210 12.374 1.00 84.56 197 ARG A C 1
ATOM 1587 O O . ARG A 1 197 ? 2.245 7.715 13.493 1.00 84.56 197 ARG A O 1
ATOM 1594 N N . CYS A 1 198 ? 1.444 7.747 11.390 1.00 84.19 198 CYS A N 1
ATOM 1595 C CA . CYS A 1 198 ? 0.819 9.069 11.484 1.00 84.19 198 CYS A CA 1
ATOM 1596 C C . CYS A 1 198 ? -0.709 9.020 11.595 1.00 84.19 198 CYS A C 1
ATOM 1598 O O . CYS A 1 198 ? -1.315 9.936 12.154 1.00 84.19 198 CYS A O 1
ATOM 1600 N N . LEU A 1 199 ? -1.331 7.955 11.095 1.00 88.19 199 LEU A N 1
ATOM 1601 C CA . LEU A 1 199 ? -2.776 7.794 11.039 1.00 88.19 199 LEU A CA 1
ATOM 1602 C C . LEU A 1 199 ? -3.212 6.571 11.843 1.00 88.19 199 LEU A C 1
ATOM 1604 O O . LEU A 1 199 ? -2.537 5.544 11.911 1.00 88.19 199 LEU A O 1
ATOM 1608 N N . LYS A 1 200 ? -4.379 6.690 12.467 1.00 91.50 200 LYS A N 1
ATOM 1609 C CA . LYS A 1 200 ? -5.116 5.574 13.043 1.00 91.50 200 LYS A CA 1
ATOM 1610 C C . LYS A 1 200 ? -6.098 5.074 11.993 1.00 91.50 200 LYS A C 1
ATOM 1612 O O . LYS A 1 200 ? -7.029 5.794 11.626 1.00 91.50 200 LYS A O 1
ATOM 1617 N N . LEU A 1 201 ? -5.881 3.853 11.515 1.00 92.56 201 LEU A N 1
ATOM 1618 C CA . LEU A 1 201 ? -6.819 3.185 10.624 1.00 92.56 201 LEU A CA 1
ATOM 1619 C C . LEU A 1 201 ? -7.905 2.544 11.476 1.00 92.56 201 LEU A C 1
ATOM 1621 O O . LEU A 1 201 ? -7.611 1.746 12.368 1.00 92.56 201 LEU A O 1
ATOM 1625 N N . MET A 1 202 ? -9.150 2.912 11.216 1.00 91.44 202 MET A N 1
ATOM 1626 C CA . MET A 1 202 ? -10.306 2.321 11.871 1.00 91.44 202 MET A CA 1
ATOM 1627 C C . MET A 1 202 ? -10.863 1.175 11.020 1.00 91.44 202 MET A C 1
ATOM 1629 O O . MET A 1 202 ? -10.768 1.256 9.791 1.00 91.44 202 MET A O 1
ATOM 1633 N N . PRO A 1 203 ? -11.489 0.161 11.647 1.00 87.75 203 PRO A N 1
ATOM 1634 C CA . PRO A 1 203 ? -12.070 -0.967 10.932 1.00 87.75 203 PRO A CA 1
ATOM 1635 C C . PRO A 1 203 ? -12.967 -0.518 9.785 1.00 87.75 203 PRO A C 1
ATOM 1637 O O . PRO A 1 203 ? -13.793 0.395 9.930 1.00 87.75 203 PRO A O 1
ATOM 1640 N N . ALA A 1 204 ? -12.783 -1.157 8.636 1.00 84.50 204 ALA A N 1
ATOM 1641 C CA . ALA A 1 204 ? -13.594 -0.897 7.466 1.00 84.50 204 ALA A CA 1
ATOM 1642 C C . ALA A 1 204 ? -15.053 -1.266 7.764 1.00 84.50 204 ALA A C 1
ATOM 1644 O O . ALA A 1 204 ? -15.347 -2.323 8.317 1.00 84.50 204 ALA A O 1
ATOM 1645 N N . ALA A 1 205 ? -15.989 -0.396 7.381 1.00 78.12 205 ALA A N 1
ATOM 1646 C CA . ALA A 1 205 ? -17.412 -0.647 7.613 1.00 78.12 205 ALA A CA 1
ATOM 1647 C C . ALA A 1 205 ? -17.979 -1.755 6.707 1.00 78.12 205 ALA A C 1
ATOM 1649 O O . ALA A 1 205 ? -19.027 -2.322 7.011 1.00 78.12 205 ALA A O 1
ATOM 1650 N N . ARG A 1 206 ? -17.315 -2.036 5.580 1.00 84.50 206 ARG A N 1
ATOM 1651 C CA . ARG A 1 206 ? -17.750 -3.007 4.577 1.00 84.50 206 ARG A CA 1
ATOM 1652 C C . ARG A 1 206 ? -16.556 -3.784 4.041 1.00 84.50 206 ARG A C 1
ATOM 1654 O O . ARG A 1 206 ? -15.524 -3.194 3.728 1.00 84.50 206 ARG A O 1
ATOM 1661 N N . GLU A 1 207 ? -16.741 -5.090 3.891 1.00 88.69 207 GLU A N 1
ATOM 1662 C CA . GLU A 1 207 ? -15.772 -5.966 3.240 1.00 88.69 207 GLU A CA 1
ATOM 1663 C C . GLU A 1 207 ? -15.756 -5.734 1.711 1.00 88.69 207 GLU A C 1
ATOM 1665 O O . GLU A 1 207 ? -16.827 -5.667 1.093 1.00 88.69 207 GLU A O 1
ATOM 1670 N N . PRO A 1 208 ? -14.573 -5.578 1.083 1.00 90.12 208 PRO A N 1
ATOM 1671 C CA . PRO A 1 208 ? -14.436 -5.413 -0.358 1.00 90.12 208 PRO A CA 1
ATOM 1672 C C . PRO A 1 208 ? -14.963 -6.625 -1.127 1.00 90.12 208 PRO A C 1
ATOM 1674 O O . PRO A 1 208 ? -14.646 -7.769 -0.812 1.00 90.12 208 PRO A O 1
ATOM 1677 N N . VAL A 1 209 ? -15.715 -6.374 -2.198 1.00 91.25 209 VAL A N 1
ATOM 1678 C CA . VAL A 1 209 ? -16.123 -7.432 -3.129 1.00 91.25 209 VAL A CA 1
ATOM 1679 C C . VAL A 1 209 ? -14.993 -7.644 -4.127 1.00 91.25 209 VAL A C 1
ATOM 1681 O O . VAL A 1 209 ? -14.757 -6.790 -4.982 1.00 91.25 209 VAL A O 1
ATOM 1684 N N . LEU A 1 210 ? -14.288 -8.767 -4.004 1.00 91.12 210 LEU A N 1
ATOM 1685 C CA . LEU A 1 210 ? -13.112 -9.067 -4.817 1.00 91.12 210 LEU A CA 1
ATOM 1686 C C . LEU A 1 210 ? -13.486 -9.331 -6.283 1.00 91.12 210 LEU A C 1
ATOM 1688 O O . LEU A 1 210 ? -14.375 -10.129 -6.580 1.00 91.12 210 LEU A O 1
ATOM 1692 N N . LEU A 1 211 ? -12.762 -8.681 -7.191 1.00 86.56 211 LEU A N 1
ATOM 1693 C CA . LEU A 1 211 ? -12.741 -8.964 -8.621 1.00 86.56 211 LEU A CA 1
ATOM 1694 C C . LEU A 1 211 ? -11.345 -9.448 -8.996 1.00 86.56 211 LEU A C 1
ATOM 1696 O O . LEU A 1 211 ? -10.348 -8.764 -8.761 1.00 86.56 211 LEU A O 1
ATOM 1700 N N . SER A 1 212 ? -11.296 -10.650 -9.557 1.00 81.94 212 SER A N 1
ATOM 1701 C CA . SER A 1 212 ? -10.066 -11.318 -9.962 1.00 81.94 212 SER A CA 1
ATOM 1702 C C . SER A 1 212 ? -9.912 -11.218 -11.480 1.00 81.94 212 SER A C 1
ATOM 1704 O O . SER A 1 212 ? -10.227 -12.172 -12.189 1.00 81.94 212 SER A O 1
ATOM 1706 N N . ASP A 1 213 ? -9.456 -10.057 -11.954 1.00 78.44 213 ASP A N 1
ATOM 1707 C CA . ASP A 1 213 ? -9.059 -9.829 -13.351 1.00 78.44 213 ASP A CA 1
ATOM 1708 C C . ASP A 1 213 ? -7.546 -10.106 -13.510 1.00 78.44 213 ASP A C 1
ATOM 1710 O O . ASP A 1 213 ? -6.989 -10.953 -12.807 1.00 78.44 213 ASP A O 1
ATOM 1714 N N . LEU A 1 214 ? -6.851 -9.383 -14.401 1.00 78.44 214 LEU A N 1
ATOM 1715 C CA . LEU A 1 214 ? -5.383 -9.413 -14.498 1.00 78.44 214 LEU A CA 1
ATOM 1716 C C . LEU A 1 214 ? -4.713 -9.057 -13.159 1.00 78.44 214 LEU A C 1
ATOM 1718 O O . LEU A 1 214 ? -3.703 -9.648 -12.786 1.00 78.44 214 LEU A O 1
ATOM 1722 N N . ILE A 1 215 ? -5.311 -8.112 -12.430 1.00 84.56 215 ILE A N 1
ATOM 1723 C CA . ILE A 1 215 ? -4.929 -7.755 -11.067 1.00 84.56 215 ILE A CA 1
ATOM 1724 C C . ILE A 1 215 ? -6.136 -7.866 -10.138 1.00 84.56 215 ILE A C 1
ATOM 1726 O O . ILE A 1 215 ? -7.280 -7.668 -10.553 1.00 84.56 215 ILE A O 1
ATOM 1730 N N . LEU A 1 216 ? -5.887 -8.155 -8.863 1.00 84.75 216 LEU A N 1
ATOM 1731 C CA . LEU A 1 216 ? -6.926 -8.169 -7.844 1.00 84.75 216 LEU A CA 1
ATOM 1732 C C . LEU A 1 216 ? -7.414 -6.742 -7.600 1.00 84.75 216 LEU A C 1
ATOM 1734 O O . LEU A 1 216 ? -6.633 -5.857 -7.244 1.00 84.75 216 LEU A O 1
ATOM 1738 N N . ARG A 1 217 ? -8.715 -6.520 -7.756 1.00 86.88 217 ARG A N 1
ATOM 1739 C CA . ARG A 1 217 ? -9.375 -5.239 -7.478 1.00 86.88 217 ARG A CA 1
ATOM 1740 C C . ARG A 1 217 ? -10.602 -5.463 -6.601 1.00 86.88 217 ARG A C 1
ATOM 1742 O O . ARG A 1 217 ? -11.045 -6.589 -6.392 1.00 86.88 217 ARG A O 1
ATOM 1749 N N . SER A 1 218 ? -11.158 -4.377 -6.075 1.00 89.31 218 SER A N 1
ATOM 1750 C CA . SER A 1 218 ? -12.486 -4.392 -5.460 1.00 89.31 218 SER A CA 1
ATOM 1751 C C . SER A 1 218 ? -13.498 -3.805 -6.436 1.00 89.31 218 SER A C 1
ATOM 1753 O O . SER A 1 218 ? -13.245 -2.733 -6.984 1.00 89.31 218 SER A O 1
ATOM 1755 N N . LYS A 1 219 ? -14.649 -4.462 -6.610 1.00 86.00 219 LYS A N 1
ATOM 1756 C CA . LYS A 1 219 ? -15.758 -3.979 -7.450 1.00 86.00 219 LYS A CA 1
ATOM 1757 C C . LYS A 1 219 ? -16.227 -2.587 -7.043 1.00 86.00 219 LYS A C 1
ATOM 1759 O O . LYS A 1 219 ? -16.465 -1.741 -7.895 1.00 86.00 219 LYS A O 1
ATOM 1764 N N . ASP A 1 220 ? -16.344 -2.378 -5.736 1.00 85.44 220 ASP A N 1
ATOM 1765 C CA . ASP A 1 220 ? -16.923 -1.162 -5.172 1.00 85.44 220 ASP A CA 1
ATOM 1766 C C . ASP A 1 220 ? -15.848 -0.238 -4.576 1.00 85.44 220 ASP A C 1
ATOM 1768 O O . ASP A 1 220 ? -16.173 0.849 -4.125 1.00 85.44 220 ASP A O 1
ATOM 1772 N N . GLY A 1 221 ? -14.571 -0.639 -4.576 1.00 86.19 221 GLY A N 1
ATOM 1773 C CA . GLY A 1 221 ? -13.471 0.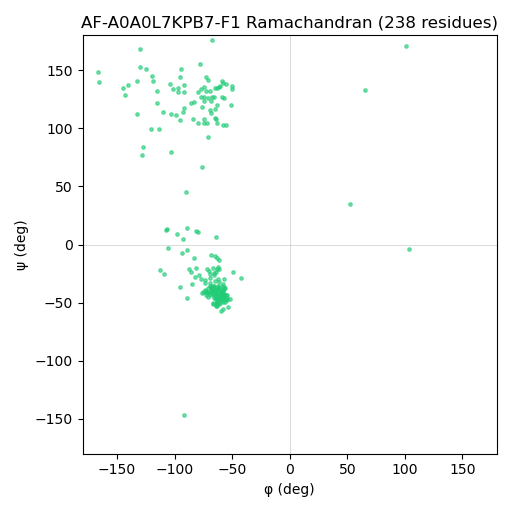084 -3.924 1.00 86.19 221 GLY A CA 1
ATOM 1774 C C . GLY A 1 221 ? -13.057 -0.504 -2.568 1.00 86.19 221 GLY A C 1
ATOM 1775 O O . GLY A 1 221 ? -13.687 -1.423 -2.041 1.00 86.19 221 GLY A O 1
ATOM 1776 N N . ILE A 1 222 ? -11.942 -0.012 -2.023 1.00 90.25 222 ILE A N 1
ATOM 1777 C CA . ILE A 1 222 ? -11.377 -0.456 -0.738 1.00 90.25 222 ILE A CA 1
ATOM 1778 C C . ILE A 1 222 ? -11.484 0.712 0.232 1.00 90.25 222 ILE A C 1
ATOM 1780 O O . ILE A 1 222 ? -10.669 1.632 0.176 1.00 90.25 222 ILE A O 1
ATOM 1784 N N . TYR A 1 223 ? -12.504 0.688 1.087 1.00 91.31 223 TYR A N 1
ATOM 1785 C CA . TYR A 1 223 ? -12.791 1.791 1.997 1.00 91.31 223 TYR A CA 1
ATOM 1786 C C . TYR A 1 223 ? -12.216 1.549 3.384 1.00 91.31 223 TYR A C 1
ATOM 1788 O O . TYR A 1 223 ? -12.475 0.516 3.999 1.00 91.31 223 TYR A O 1
ATOM 1796 N N . VAL A 1 224 ? -11.511 2.546 3.909 1.00 91.94 224 VAL A N 1
ATOM 1797 C CA . VAL A 1 224 ? -11.087 2.594 5.311 1.00 91.94 224 VAL A CA 1
ATOM 1798 C C . VAL A 1 224 ? -11.451 3.944 5.907 1.00 91.94 224 VAL A C 1
ATOM 1800 O O . VAL A 1 224 ? -11.539 4.943 5.197 1.00 91.94 224 VAL A O 1
ATOM 1803 N N . LYS A 1 225 ? -11.661 3.978 7.220 1.00 92.50 225 LYS A N 1
ATOM 1804 C CA . LYS A 1 225 ? -11.835 5.228 7.961 1.00 92.50 225 LYS A CA 1
ATOM 1805 C C . LYS A 1 225 ? -10.502 5.625 8.577 1.00 92.50 225 LYS A C 1
ATOM 1807 O O . LYS A 1 225 ? -9.815 4.782 9.158 1.00 92.50 225 LYS A O 1
ATOM 1812 N N . LEU A 1 226 ? -10.144 6.896 8.461 1.00 92.31 226 LEU A N 1
ATOM 1813 C CA . LEU A 1 226 ? -8.857 7.418 8.912 1.00 92.31 226 LEU A CA 1
ATOM 1814 C C . LEU A 1 226 ? -9.073 8.478 9.986 1.00 92.31 226 LEU A C 1
ATOM 1816 O O . LEU A 1 226 ? -9.994 9.284 9.896 1.00 92.31 226 LEU A O 1
ATOM 1820 N N . LYS A 1 227 ? -8.210 8.481 11.001 1.00 91.38 227 LYS A N 1
ATOM 1821 C CA . LYS A 1 227 ? -8.108 9.572 11.972 1.00 91.38 227 LYS A CA 1
ATOM 1822 C C . LYS A 1 227 ? -6.657 9.963 12.168 1.00 91.38 227 LYS A C 1
ATOM 1824 O O . LYS A 1 227 ? -5.786 9.096 12.252 1.00 91.38 227 LYS A O 1
ATOM 1829 N N . THR A 1 228 ? -6.403 11.258 12.301 1.00 88.00 228 THR A N 1
ATOM 1830 C CA . THR A 1 228 ? -5.087 11.749 12.715 1.00 88.00 228 THR A CA 1
ATOM 1831 C C . THR A 1 228 ? -4.749 11.211 14.099 1.00 88.00 228 THR A C 1
ATOM 1833 O O . THR A 1 228 ? -5.594 11.182 14.997 1.00 88.00 228 THR A O 1
ATOM 1836 N N . ARG A 1 229 ? -3.509 10.758 14.278 1.00 79.06 229 ARG A N 1
ATOM 1837 C CA . ARG A 1 229 ? -3.054 10.211 15.551 1.00 79.06 229 ARG A CA 1
ATOM 1838 C C . ARG A 1 229 ? -2.558 11.321 16.478 1.00 79.06 229 ARG A C 1
ATOM 1840 O O . ARG A 1 229 ? -1.594 12.011 16.156 1.00 79.06 229 ARG A O 1
ATOM 1847 N N . ASN A 1 230 ? -3.161 11.437 17.662 1.00 64.31 230 ASN A N 1
ATOM 1848 C CA . ASN A 1 230 ? -2.672 12.309 18.731 1.00 64.31 230 ASN A CA 1
ATOM 1849 C C . ASN A 1 230 ? -1.807 11.495 19.698 1.00 64.31 230 ASN A C 1
ATOM 1851 O O . ASN A 1 230 ? -2.289 10.675 20.481 1.00 64.31 230 ASN A O 1
ATOM 1855 N N . ARG A 1 231 ? -0.496 11.727 19.632 1.00 55.06 231 ARG A N 1
ATOM 1856 C CA . ARG A 1 231 ? 0.530 10.915 20.301 1.00 55.06 231 ARG A CA 1
ATOM 1857 C C . ARG A 1 231 ? 0.425 10.883 21.834 1.00 55.06 231 ARG A C 1
ATOM 1859 O O . ARG A 1 231 ? 0.925 9.953 22.449 1.00 55.06 231 ARG A O 1
ATOM 1866 N N . THR A 1 232 ? -0.246 11.861 22.438 1.00 47.81 232 THR A N 1
ATOM 1867 C CA . THR A 1 232 ? -0.458 11.980 23.890 1.00 4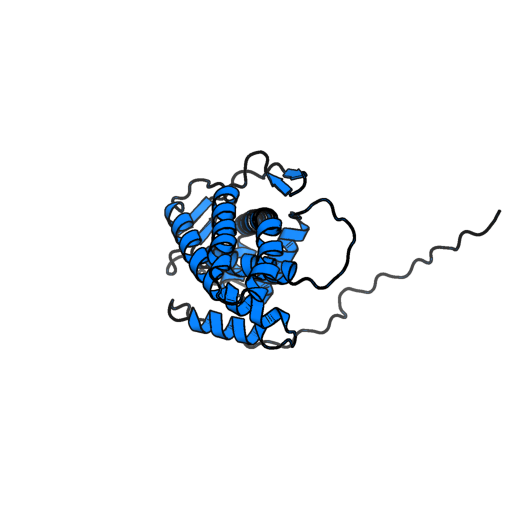7.81 232 THR A CA 1
ATOM 1868 C C . THR A 1 232 ? -1.606 11.129 24.437 1.00 47.81 232 THR A C 1
ATOM 1870 O O . THR A 1 232 ? -1.626 10.861 25.634 1.00 47.81 232 THR A O 1
ATOM 1873 N N . THR A 1 233 ? -2.561 10.696 23.608 1.00 47.94 233 THR A N 1
ATOM 1874 C CA . THR A 1 233 ? -3.785 10.008 24.071 1.00 47.94 233 THR A CA 1
ATOM 1875 C C . THR A 1 233 ? -3.874 8.535 23.666 1.00 47.94 233 THR A C 1
ATOM 1877 O O . THR A 1 233 ? -4.594 7.773 24.309 1.00 47.94 233 THR A O 1
ATOM 1880 N N . ASP A 1 234 ? -3.157 8.119 22.618 1.00 51.28 234 ASP A N 1
ATOM 1881 C CA . ASP A 1 234 ? -3.237 6.755 22.065 1.00 51.28 234 ASP A CA 1
ATOM 1882 C C . ASP A 1 234 ? -2.182 5.782 22.632 1.00 51.28 234 ASP A C 1
ATOM 1884 O O . ASP A 1 234 ? -2.273 4.577 22.401 1.00 51.28 234 ASP A O 1
ATOM 1888 N N . SER A 1 235 ? -1.222 6.252 23.437 1.00 47.75 235 SER A N 1
ATOM 1889 C CA . SER A 1 235 ? -0.245 5.403 24.131 1.00 47.75 235 SER A CA 1
ATOM 1890 C C . SER A 1 235 ? -0.872 4.706 25.348 1.00 47.75 235 SER A C 1
ATOM 1892 O O . SER A 1 235 ? -0.533 5.001 26.494 1.00 47.75 235 SER A O 1
ATOM 1894 N N . ARG A 1 236 ? -1.821 3.787 25.135 1.00 47.97 236 ARG A N 1
ATOM 1895 C CA . ARG A 1 236 ? -2.206 2.848 26.200 1.00 47.97 236 ARG A CA 1
ATOM 1896 C C . ARG A 1 236 ? -1.128 1.768 26.307 1.00 47.97 236 ARG A C 1
ATOM 1898 O O . ARG A 1 236 ? -0.826 1.145 25.286 1.00 47.97 236 ARG A O 1
ATOM 1905 N N . PRO A 1 237 ? -0.563 1.517 27.501 1.00 45.41 237 PRO A N 1
ATOM 1906 C CA . PRO A 1 237 ? 0.386 0.428 27.673 1.00 45.41 237 PRO A CA 1
ATOM 1907 C C . PRO A 1 237 ? -0.271 -0.895 27.263 1.00 45.41 237 PRO A C 1
ATOM 1909 O O . PRO A 1 237 ? -1.453 -1.134 27.523 1.00 45.41 237 PRO A O 1
ATOM 1912 N N . LEU A 1 238 ? 0.492 -1.735 26.564 1.00 44.59 238 LEU A N 1
ATOM 1913 C CA . LEU A 1 238 ? 0.123 -3.124 26.315 1.00 44.59 238 LEU A CA 1
ATOM 1914 C C . LEU A 1 238 ? 0.058 -3.823 27.676 1.00 44.59 238 LEU A C 1
ATOM 1916 O O . LEU A 1 238 ? 1.094 -4.096 28.276 1.00 44.59 238 LEU A O 1
ATOM 1920 N N . ASN A 1 239 ? -1.151 -4.070 28.176 1.00 35.66 239 ASN A N 1
ATOM 1921 C CA . ASN A 1 239 ? -1.325 -4.999 29.283 1.00 35.66 239 ASN A CA 1
ATOM 1922 C C . ASN A 1 239 ? -1.009 -6.400 28.745 1.00 35.66 239 ASN A C 1
ATOM 1924 O O . ASN A 1 239 ? -1.714 -6.883 27.855 1.00 35.66 239 ASN A O 1
ATOM 1928 N N . ASN A 1 240 ? 0.089 -6.974 29.243 1.00 37.12 240 ASN A N 1
ATOM 1929 C CA . ASN A 1 240 ? 0.433 -8.389 29.095 1.00 37.12 240 ASN A CA 1
ATOM 1930 C C . ASN A 1 240 ? -0.541 -9.270 29.877 1.00 37.12 240 ASN A C 1
ATOM 1932 O O . ASN A 1 240 ? -0.948 -8.844 30.983 1.00 37.12 240 ASN A O 1
#

pLDDT: mean 70.51, std 22.39, range [26.58, 96.38]

InterPro domains:
  IPR001128 Cytochrome P450 [PF00067] (102-178)
  IPR036396 Cytochrome P450 superfamily [G3DSA:1.10.630.10] (25-179)
  IPR036396 Cytochrome P450 superfamily [SSF48264] (38-229)
  IPR050196 Cytochrome P450 Monooxygenases [PTHR24291] (101-178)

Mean predicted aligned error: 13.11 Å

Sequence (240 aa):
MADVLPCTKDKNPSFDSRPRLPKLELFTFDGNIENFTTFYETFCSLVHNHTAFHFNILQNFLPVFCKNERIFREKLTALADGDPVSLFPIVALAALDNVTDGQRIDDEKVREEVDTFMFEGHDTTSSGISFCLYNISNHEDVQRKLEIMQMKYLDLVIKESLRLHPAVPFIERKITHDAGQKFAMLEMKVMISGVVRCLKLMPAAREPVLLSDLILRSKDGIYVKLKTRNRTTDSRPLNN

Solvent-accessible surface area (backbone atoms only — not comparable to full-atom values): 14243 Å² total; per-residue (Å²): 133,89,84,84,82,82,87,77,89,76,79,85,79,73,92,81,78,69,82,79,75,78,85,74,80,83,80,83,76,91,78,57,84,82,41,56,61,54,48,51,49,52,48,47,56,72,55,70,80,59,96,55,85,73,52,63,53,54,60,70,45,43,63,49,47,55,54,40,34,51,55,46,44,54,55,51,56,76,54,23,83,55,54,77,41,59,36,43,71,58,41,37,52,39,38,47,49,38,42,63,58,47,66,69,50,88,51,60,72,59,30,60,62,45,48,59,40,37,68,72,34,28,66,38,46,16,31,36,45,36,50,30,52,49,53,39,16,66,30,62,70,59,45,55,46,56,66,77,46,59,74,70,56,52,52,52,51,48,53,50,30,39,68,78,48,36,25,54,68,72,80,80,94,78,90,73,98,48,70,53,61,56,48,47,53,48,52,43,50,54,46,50,52,55,41,61,71,48,35,42,59,36,57,46,93,59,85,62,51,78,37,80,57,86,42,36,44,42,78,86,42,49,47,35,21,28,32,69,59,57,81,88,77,70,75,67,79,83,82,128

Organism: Operophtera brumata (NCBI:txid104452)

Nearest PDB structures (foldseek):
  8hgb-assembly1_A  TM=6.379E-01  e=8.117E-04  Rhodopseudomonas palustris HaA2
  8hgc-assembly1_A  TM=7.415E-01  e=2.533E-03  Rhodopseudomonas palustris HaA2
  7tnu-assembly1_A  TM=7.285E-01  e=3.637E-03  Rhodopseudomonas palustris HaA2
  8vf0-assembly1_A  TM=7.059E-01  e=5.224E-03  Rhodopseudomonas palustris HaA2

Secondary structure (DSSP, 8-state):
---PPP---PPPPPTT-SPPPP----------GGGHHHHHHHHHHHHHTS--THHHHHHHHHHHHHHHHHHHHHHHHHT-EEEEEEHHHHHHHHHHHHHHHHTT-S-HHHHHHHHHHHHHHHHHHHHHHHHHHHHHHH-HHHHHHHHHS-HHHHHHHHHHHHHHS-SS-S--------HHHHHHHHHHHHHHHHHHHHEEEEPPSS---EEESSSEEESS--EEEEEE--TTTS------

Foldseek 3Di:
DDDDDDDDDDDDDDPPPDDDDPDDDAPFDPDDPVCVVVVVVVVCVVQVPDDDPLSVLLNLLLVQLLVLLVVLQVVVQVQQPFDKDFQLVSQLVSLVSSLVVLCVRPDPVSNVQVNVLSVVCSNLLSQLLLQLLLVCQAPVVLLVCLQRDDLVSVLVSSVVSCVVFVFAPDDDDDDDPDSSVVNSSSSSSSNNSSDSNFKRKHHDP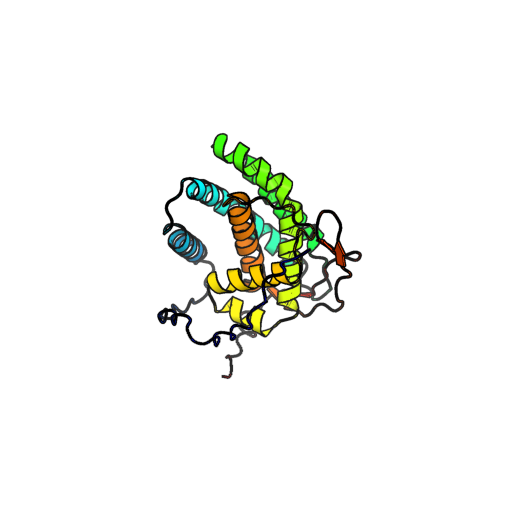DDFCWDRDRTIAGPVGRIIRIHTDDPVPPPDPPDD

Radius of gyration: 20.19 Å; Cα contacts (8 Å, |Δi|>4): 234; chains: 1; bounding box: 44×69×48 Å